Protein AF-A0A0D9QK10-F1 (afdb_monomer_lite)

Foldseek 3Di:
DDDDDDPPPPPPPPPPDDDDDPPPPPPVPVLQAFDQAQPPVVAPDPDPDGFFKWAWDDDDPDTDIHTHHAPDPLQSHHDPRIDTRRDWDWAAADEAEDAADDPPDDDKDKDKIATPNDDQNKAKFKAAPPDDWDPVCVVVRVVRRPVFFPDGWGWDDDDRMIMTIRGHGHDFDKIWMKIWHKHFDPDPVVVVVVVVPDDDDDDDDDDDDDDPPPRDTRTHDMDTHHMYGHHYDPDDD

Secondary structure (DSSP, 8-state):
------TTSSSSSS--SS-----TTSTTTTTS----S--TTTS----SS---EEEEEEETTEEEEEEE--SBTTTTBPPTT-EESSS-EEPPSEEEEEEPP-SS-PPPPEEEEEEES--TT-EEEEEETT----GGGHHHHHHHHHHH-SSPPEEEEETTEEEEE-----S-EEEEEEEEEEE-PPPTTHHHHHHTSS-------------------EEEEEEEEEEEEEEPPPPP-

pLDDT: mean 70.2, std 22.97, range [23.69, 96.94]

Structure (mmCIF, N/CA/C/O backbone):
data_AF-A0A0D9QK10-F1
#
_entry.id   AF-A0A0D9QK10-F1
#
loop_
_atom_site.group_PDB
_atom_site.id
_atom_site.type_symbol
_atom_site.label_atom_id
_atom_site.label_alt_id
_atom_site.label_comp_id
_atom_site.label_asym_id
_atom_site.label_entity_id
_atom_site.label_seq_id
_atom_site.pdbx_PDB_ins_code
_atom_site.Cartn_x
_atom_site.Cartn_y
_atom_site.Cartn_z
_atom_site.occupancy
_atom_site.B_iso_or_equiv
_atom_site.auth_seq_id
_atom_site.auth_comp_id
_atom_site.auth_asym_id
_atom_site.auth_atom_id
_atom_site.pdbx_PDB_model_num
ATOM 1 N N . MET A 1 1 ? 63.209 9.882 48.240 1.00 36.12 1 MET A N 1
ATOM 2 C CA . MET A 1 1 ? 63.089 9.826 46.770 1.00 36.12 1 MET A CA 1
ATOM 3 C C . MET A 1 1 ? 62.131 10.922 46.323 1.00 36.12 1 MET A C 1
ATOM 5 O O . MET A 1 1 ? 60.999 10.944 46.782 1.00 36.12 1 MET A O 1
ATOM 9 N N . CYS A 1 2 ? 62.629 11.857 45.509 1.00 23.69 2 CYS A N 1
ATOM 10 C CA . CYS A 1 2 ? 61.855 12.801 44.686 1.00 23.69 2 CYS A CA 1
ATOM 11 C C . CYS A 1 2 ? 60.985 12.003 43.677 1.00 23.69 2 CYS A C 1
ATOM 13 O O . CYS A 1 2 ? 61.358 10.878 43.366 1.00 23.69 2 CYS A O 1
ATOM 15 N N . PHE A 1 3 ? 59.834 12.442 43.150 1.00 27.86 3 PHE A N 1
ATOM 16 C CA . PHE A 1 3 ? 59.515 13.719 42.501 1.00 27.86 3 PHE A CA 1
ATOM 17 C C . PHE A 1 3 ? 58.001 14.022 42.521 1.00 27.86 3 PHE A C 1
ATOM 19 O O . PHE A 1 3 ? 57.165 13.133 42.385 1.00 27.86 3 PHE A O 1
ATOM 26 N N . SER A 1 4 ? 57.688 15.315 42.601 1.00 32.34 4 SER A N 1
ATOM 27 C CA . SER A 1 4 ? 56.386 15.945 42.357 1.00 32.34 4 SER A CA 1
ATOM 28 C C . SER A 1 4 ? 56.031 16.067 40.862 1.00 32.34 4 SER A C 1
ATOM 30 O O . SER A 1 4 ? 56.919 16.038 40.014 1.00 32.34 4 SER A O 1
ATOM 32 N N . ARG A 1 5 ? 54.757 16.435 40.618 1.00 29.88 5 ARG A N 1
ATOM 33 C CA . ARG A 1 5 ? 54.159 17.109 39.434 1.00 29.88 5 ARG A CA 1
ATOM 34 C C . ARG A 1 5 ? 53.550 16.213 38.348 1.00 29.88 5 ARG A C 1
ATOM 36 O O . ARG A 1 5 ? 54.200 15.949 37.354 1.00 29.88 5 ARG A O 1
ATOM 43 N N . THR A 1 6 ? 52.244 15.954 38.473 1.00 32.19 6 THR A N 1
ATOM 44 C CA . THR A 1 6 ? 51.236 16.372 37.467 1.00 32.19 6 THR A CA 1
ATOM 45 C C . THR A 1 6 ? 49.817 16.191 38.016 1.00 32.19 6 THR A C 1
ATOM 47 O O . THR A 1 6 ? 49.040 15.354 37.570 1.00 32.19 6 THR A O 1
ATOM 50 N N . CYS A 1 7 ? 49.443 17.053 38.964 1.00 30.31 7 CYS A N 1
ATOM 51 C CA . CYS A 1 7 ? 48.048 17.379 39.281 1.00 30.31 7 CYS A CA 1
ATOM 52 C C . CYS A 1 7 ? 47.458 18.289 38.173 1.00 30.31 7 CYS A C 1
ATOM 54 O O . CYS A 1 7 ? 46.970 19.380 38.439 1.00 30.31 7 CYS A O 1
ATOM 56 N N . CYS A 1 8 ? 47.607 17.866 36.909 1.00 32.56 8 CYS A N 1
ATOM 57 C CA . CYS A 1 8 ? 47.140 18.561 35.697 1.00 32.56 8 CYS A CA 1
ATOM 58 C C . CYS A 1 8 ? 46.621 17.593 34.614 1.00 32.56 8 CYS A C 1
ATOM 60 O O . CYS A 1 8 ? 46.498 17.981 33.458 1.00 32.56 8 CYS A O 1
ATOM 62 N N . LEU A 1 9 ? 46.299 16.340 34.952 1.00 31.22 9 LEU A N 1
ATOM 63 C CA . LEU A 1 9 ? 45.716 15.379 34.000 1.00 31.22 9 LEU A CA 1
ATOM 64 C C . LEU A 1 9 ? 44.408 14.757 34.502 1.00 31.22 9 LEU A C 1
ATOM 66 O O . LEU A 1 9 ? 44.034 13.655 34.129 1.00 31.22 9 LEU A O 1
ATOM 70 N N . GLN A 1 10 ? 43.678 15.512 35.320 1.00 31.67 10 GLN A N 1
ATOM 71 C CA . GLN A 1 10 ? 42.343 15.165 35.799 1.00 31.67 10 GLN A CA 1
ATOM 72 C C . GLN A 1 10 ? 41.358 16.289 35.440 1.00 31.67 10 GLN A C 1
ATOM 74 O O . GLN A 1 10 ? 40.666 16.814 36.297 1.00 31.67 10 GLN A O 1
ATOM 79 N N . LYS A 1 11 ? 41.376 16.738 34.172 1.00 33.06 11 LYS A N 1
ATOM 80 C CA . LYS A 1 11 ? 40.411 17.705 33.597 1.00 33.06 11 LYS A CA 1
ATOM 81 C C . LYS A 1 11 ? 40.182 17.554 32.080 1.00 33.06 11 LYS A C 1
ATOM 83 O O . LYS A 1 11 ? 39.664 18.467 31.453 1.00 33.06 11 LYS A O 1
ATOM 88 N N . ALA A 1 12 ? 40.565 16.430 31.464 1.00 34.41 12 ALA A N 1
ATOM 89 C CA . ALA A 1 12 ? 40.515 16.292 29.999 1.00 34.41 12 ALA A CA 1
ATOM 90 C C . ALA A 1 12 ? 39.763 15.058 29.466 1.00 34.41 12 ALA A C 1
ATOM 92 O O . ALA A 1 12 ? 39.801 14.819 28.262 1.00 34.41 12 ALA A O 1
ATOM 93 N N . GLN A 1 13 ? 39.062 14.286 30.308 1.00 31.44 13 GLN A N 1
ATOM 94 C CA . GLN A 1 13 ? 38.325 13.103 29.826 1.00 31.44 13 GLN A CA 1
ATOM 95 C C . GLN A 1 13 ? 36.898 12.912 30.369 1.00 31.44 13 GLN A C 1
ATOM 97 O O . GLN A 1 13 ? 36.270 11.916 30.031 1.00 31.44 13 GLN A O 1
ATOM 102 N N . GLU A 1 14 ? 36.335 13.894 31.083 1.00 33.56 14 GLU A N 1
ATOM 103 C CA . GLU A 1 14 ? 34.923 13.883 31.532 1.00 33.56 14 GLU A CA 1
ATOM 104 C C . GLU A 1 14 ? 34.093 15.099 31.068 1.00 33.56 14 GLU A C 1
ATOM 106 O O . GLU A 1 14 ? 32.982 15.322 31.533 1.00 33.56 14 GLU A O 1
ATOM 111 N N . GLU A 1 15 ? 34.564 15.844 30.064 1.00 31.80 15 GLU A N 1
ATOM 112 C CA . GLU A 1 15 ? 33.784 16.896 29.391 1.00 31.80 15 GLU A CA 1
ATOM 113 C C . GLU A 1 15 ? 33.835 16.720 27.869 1.00 31.80 15 GLU A C 1
ATOM 115 O O . GLU A 1 15 ? 34.513 17.449 27.153 1.00 31.80 15 GLU A O 1
ATOM 120 N N . LYS A 1 16 ? 33.102 15.726 27.355 1.00 30.09 16 LYS A N 1
ATOM 121 C CA . LYS A 1 16 ? 32.492 15.782 26.011 1.00 30.09 16 LYS A CA 1
ATOM 122 C C . LYS A 1 16 ? 31.091 15.165 26.024 1.00 30.09 16 LYS A C 1
ATOM 124 O O . LYS A 1 16 ? 30.718 14.383 25.157 1.00 30.09 16 LYS A O 1
ATOM 129 N N . VAL A 1 17 ? 30.294 15.566 27.010 1.00 35.25 17 VAL A N 1
ATOM 130 C CA . VAL A 1 17 ? 28.851 15.728 26.812 1.00 35.25 17 VAL A CA 1
ATOM 131 C C . VAL A 1 17 ? 28.646 17.160 26.311 1.00 35.25 17 VAL A C 1
ATOM 133 O O . VAL A 1 17 ? 29.245 18.087 26.839 1.00 35.25 17 VAL A O 1
ATOM 136 N N . ALA A 1 18 ? 27.793 17.319 25.299 1.00 36.25 18 ALA A N 1
ATOM 137 C CA . ALA A 1 18 ? 27.272 18.590 24.787 1.00 36.25 18 ALA A CA 1
ATOM 138 C C . ALA A 1 18 ? 28.220 19.471 23.945 1.00 36.25 18 ALA A C 1
ATOM 140 O O . ALA A 1 18 ? 28.749 20.480 24.389 1.00 36.25 18 ALA A O 1
ATOM 141 N N . SER A 1 19 ? 28.313 19.184 22.646 1.00 32.72 19 SER A N 1
ATOM 142 C CA . SER A 1 19 ? 27.943 20.160 21.602 1.00 32.72 19 SER A CA 1
ATOM 143 C C . SER A 1 19 ? 28.142 19.548 20.218 1.00 32.72 19 SER A C 1
ATOM 145 O O . SER A 1 19 ? 29.160 18.940 19.907 1.00 32.72 19 SER A O 1
ATOM 147 N N . GLY A 1 20 ? 27.113 19.659 19.391 1.00 25.50 20 GLY A N 1
ATOM 148 C CA . GLY A 1 20 ? 27.036 19.000 18.095 1.00 25.50 20 GLY A CA 1
ATOM 149 C C . GLY A 1 20 ? 25.579 18.887 17.707 1.00 25.50 20 GLY A C 1
ATOM 150 O O . GLY A 1 20 ? 25.011 17.803 17.661 1.00 25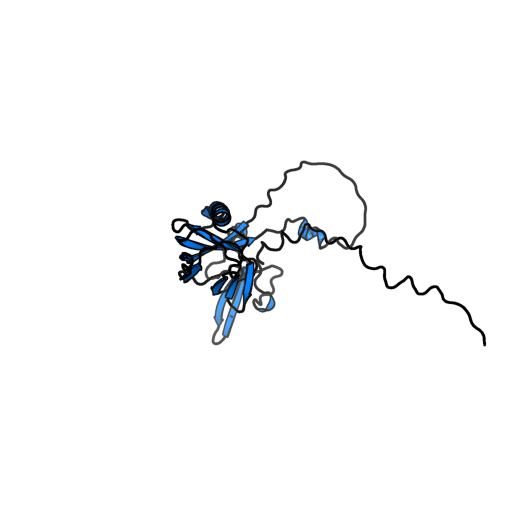.50 20 GLY A O 1
ATOM 151 N N . THR A 1 21 ? 24.957 20.052 17.577 1.00 29.14 21 THR A N 1
ATOM 152 C CA . THR A 1 21 ? 23.563 20.324 17.252 1.00 29.14 21 THR A CA 1
ATOM 153 C C . THR A 1 21 ? 23.045 19.370 16.175 1.00 29.14 21 THR A C 1
ATOM 155 O O . THR A 1 21 ? 23.148 19.652 14.982 1.00 29.14 21 THR A O 1
ATOM 158 N N . LYS A 1 22 ? 22.448 18.239 16.580 1.00 30.70 22 LYS A N 1
ATOM 159 C CA . LYS A 1 22 ? 21.557 17.478 15.702 1.00 30.70 22 LYS A CA 1
ATOM 160 C C . LYS A 1 22 ? 20.441 18.441 15.325 1.00 30.70 22 LYS A C 1
ATOM 162 O O . LYS A 1 22 ? 19.598 18.772 16.159 1.00 30.70 22 LYS A O 1
ATOM 167 N N . LYS A 1 23 ? 20.485 18.951 14.090 1.00 29.39 23 LYS A N 1
ATOM 168 C CA . LYS A 1 23 ? 19.407 19.727 13.476 1.00 29.39 23 LYS A CA 1
ATOM 169 C C . LYS A 1 23 ? 18.131 18.897 13.599 1.00 29.39 23 LYS A C 1
ATOM 171 O O . LYS A 1 23 ? 17.871 18.006 12.798 1.00 29.39 23 LYS A O 1
ATOM 176 N N . ARG A 1 24 ? 17.330 19.212 14.615 1.00 30.88 24 ARG A N 1
ATOM 177 C CA . ARG A 1 24 ? 16.062 18.569 14.992 1.00 30.88 24 ARG A CA 1
ATOM 178 C C . ARG A 1 24 ? 14.931 18.822 13.977 1.00 30.88 24 ARG A C 1
ATOM 180 O O . ARG A 1 24 ? 13.761 18.782 14.333 1.00 30.88 24 ARG A O 1
ATOM 187 N N . GLY A 1 25 ? 15.283 19.119 12.725 1.00 28.42 25 GLY A N 1
ATOM 188 C CA . GLY A 1 25 ? 14.373 19.561 11.671 1.00 28.42 25 GLY A CA 1
ATOM 189 C C . GLY A 1 25 ? 14.379 18.713 10.399 1.00 28.42 25 GLY A C 1
ATOM 190 O O . GLY A 1 25 ? 13.543 18.980 9.546 1.00 28.42 25 GLY A O 1
ATOM 191 N N . ASN A 1 26 ? 15.259 17.708 10.253 1.00 29.59 26 ASN A N 1
ATOM 192 C CA . ASN A 1 26 ? 15.352 16.935 8.998 1.00 29.59 26 ASN A CA 1
ATOM 193 C C . ASN A 1 26 ? 14.809 15.492 9.070 1.00 29.59 26 ASN A C 1
ATOM 195 O O . ASN A 1 26 ? 14.476 14.913 8.043 1.00 29.59 26 ASN A O 1
ATOM 199 N N . GLU A 1 27 ? 14.623 14.917 10.264 1.00 32.19 27 GLU A N 1
ATOM 200 C CA . GLU A 1 27 ? 14.145 13.524 10.412 1.00 32.19 27 GLU A CA 1
ATOM 201 C C . GLU A 1 27 ? 12.667 13.314 10.036 1.00 32.19 27 GLU A C 1
ATOM 203 O O . GLU A 1 27 ? 12.238 12.178 9.846 1.00 32.19 27 GLU A O 1
ATOM 208 N N . LYS A 1 28 ? 11.869 14.386 9.916 1.00 36.16 28 LYS A N 1
ATOM 209 C CA . LYS A 1 28 ? 10.461 14.281 9.493 1.00 36.16 28 LYS A CA 1
ATOM 210 C C . LYS A 1 28 ? 10.270 14.270 7.976 1.00 36.16 28 LYS A C 1
ATOM 212 O O . LYS A 1 28 ? 9.227 13.813 7.529 1.00 36.16 28 LYS A O 1
ATOM 217 N N . LYS A 1 29 ? 11.239 14.757 7.193 1.00 38.44 29 LYS A N 1
ATOM 218 C CA . LYS A 1 29 ? 11.113 14.811 5.727 1.00 38.44 29 LYS A CA 1
ATOM 219 C C . LYS A 1 29 ? 11.630 13.545 5.043 1.00 38.44 29 LYS A C 1
ATOM 221 O O . LYS A 1 29 ? 11.050 13.135 4.054 1.00 38.44 29 LYS A O 1
ATOM 226 N N . SER A 1 30 ? 12.652 12.880 5.583 1.00 42.28 30 SER A N 1
ATOM 227 C CA . SER A 1 30 ? 13.253 11.703 4.934 1.00 42.28 30 SER A CA 1
ATOM 228 C C . SER A 1 30 ? 12.435 10.411 5.043 1.00 42.28 30 SER A C 1
ATOM 230 O O . SER A 1 30 ? 12.676 9.484 4.280 1.00 42.28 30 SER A O 1
ATOM 232 N N . LYS A 1 31 ? 11.470 10.324 5.971 1.00 48.00 31 LYS A N 1
ATOM 233 C CA . LYS A 1 31 ? 10.674 9.101 6.197 1.00 48.00 31 LYS A CA 1
ATOM 234 C C . LYS A 1 31 ? 9.510 8.901 5.225 1.00 48.00 31 LYS A C 1
ATOM 236 O O . LYS A 1 31 ? 8.931 7.823 5.216 1.00 48.00 31 LYS A O 1
ATOM 241 N N . LEU A 1 32 ? 9.155 9.921 4.446 1.00 54.38 32 LEU A N 1
ATOM 242 C CA . LEU A 1 32 ? 7.965 9.895 3.589 1.00 54.38 32 LEU A CA 1
ATOM 243 C C . LEU A 1 32 ? 8.277 9.628 2.117 1.00 54.38 32 LEU A C 1
ATOM 245 O O . LEU A 1 32 ? 7.350 9.443 1.341 1.00 54.38 32 LEU A O 1
ATOM 249 N N . PHE A 1 33 ? 9.548 9.622 1.714 1.00 69.94 33 PHE A N 1
ATOM 250 C CA . PHE A 1 33 ? 9.904 9.569 0.299 1.00 69.94 33 PHE A CA 1
ATOM 251 C C . PHE A 1 33 ? 10.588 8.260 -0.045 1.00 69.94 33 PHE A C 1
ATOM 253 O O . PHE A 1 33 ? 11.626 7.912 0.517 1.00 69.94 33 PHE A O 1
ATOM 260 N N . CYS A 1 34 ? 9.974 7.532 -0.970 1.00 73.94 34 CYS A N 1
ATOM 261 C CA . CYS A 1 34 ? 10.521 6.286 -1.464 1.00 73.94 34 CYS A CA 1
ATOM 262 C C . CYS A 1 34 ? 11.616 6.539 -2.501 1.00 73.94 34 CYS A C 1
ATOM 264 O O . CYS A 1 34 ? 11.474 7.457 -3.317 1.00 73.94 34 CYS A O 1
ATOM 266 N N . PRO A 1 35 ? 12.705 5.746 -2.486 1.00 70.38 35 PRO A N 1
ATOM 267 C CA 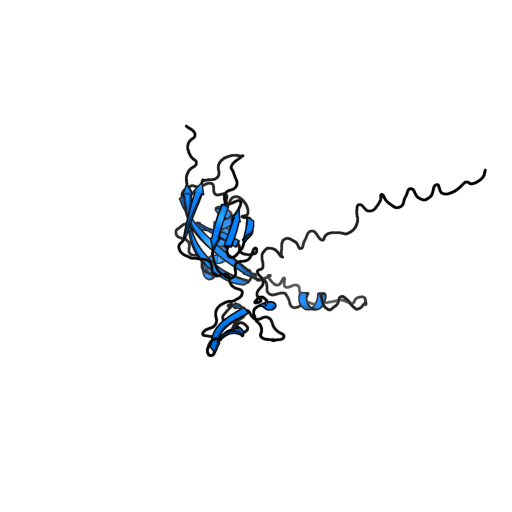. PRO A 1 35 ? 13.713 5.828 -3.527 1.00 70.38 35 PRO A CA 1
ATOM 268 C C . PRO A 1 35 ? 13.072 5.515 -4.875 1.00 70.38 35 PRO A C 1
ATOM 270 O O . PRO A 1 35 ? 12.249 4.606 -4.991 1.00 70.38 35 PRO A O 1
ATOM 273 N N . MET A 1 36 ? 13.468 6.285 -5.884 1.00 71.00 36 MET A N 1
ATOM 274 C CA . MET A 1 36 ? 12.952 6.141 -7.242 1.00 71.00 36 MET A CA 1
ATOM 275 C C . MET A 1 36 ? 13.840 5.320 -8.151 1.00 71.00 36 MET A C 1
ATOM 277 O O . MET A 1 36 ? 13.456 5.012 -9.270 1.00 71.00 36 MET A O 1
ATOM 281 N N . ASP A 1 37 ? 14.997 4.907 -7.661 1.00 70.31 37 ASP A N 1
ATOM 282 C CA . ASP A 1 37 ? 15.991 4.263 -8.493 1.00 70.31 37 ASP A CA 1
ATOM 283 C C . ASP A 1 37 ? 15.887 2.749 -8.346 1.00 70.31 37 ASP A C 1
ATOM 285 O O . ASP A 1 37 ? 15.813 2.210 -7.237 1.00 70.31 37 ASP A O 1
ATOM 289 N N . CYS A 1 38 ? 15.955 2.038 -9.469 1.00 70.88 38 CYS A N 1
ATOM 290 C CA . CYS A 1 38 ? 16.280 0.623 -9.452 1.00 70.88 38 CYS A CA 1
ATOM 291 C C . CYS A 1 38 ? 17.588 0.404 -8.686 1.00 70.88 38 CYS A C 1
ATOM 293 O O . CYS A 1 38 ? 18.581 1.090 -8.936 1.00 70.88 38 CYS A O 1
ATOM 295 N N . VAL A 1 39 ? 17.632 -0.613 -7.819 1.00 63.19 39 VAL A N 1
ATOM 296 C CA . VAL A 1 39 ? 18.870 -1.007 -7.130 1.00 63.19 39 VAL A CA 1
ATOM 297 C C . VAL A 1 39 ? 19.991 -1.211 -8.157 1.00 63.19 39 VAL A C 1
ATOM 299 O O . VAL A 1 39 ? 19.950 -2.145 -8.965 1.00 63.19 39 VAL A O 1
ATOM 302 N N . ARG A 1 40 ? 20.996 -0.328 -8.092 1.00 50.19 40 ARG A N 1
ATOM 303 C CA . ARG A 1 40 ? 22.103 -0.179 -9.054 1.00 50.19 40 ARG A CA 1
ATOM 304 C C . ARG A 1 40 ? 22.870 -1.479 -9.312 1.00 50.19 40 ARG A C 1
ATOM 306 O O . ARG A 1 40 ? 23.344 -1.708 -10.416 1.00 50.19 40 ARG A O 1
ATOM 313 N N . GLU A 1 41 ? 22.949 -2.349 -8.309 1.00 53.47 41 GLU A N 1
ATOM 314 C CA . GLU A 1 41 ? 23.668 -3.630 -8.364 1.00 53.47 41 GLU A CA 1
ATOM 315 C C . GLU A 1 41 ? 22.936 -4.720 -9.168 1.00 53.47 41 GLU A C 1
ATOM 317 O O . GLU A 1 41 ? 23.571 -5.629 -9.692 1.00 53.47 41 GLU A O 1
ATOM 322 N N . LYS A 1 42 ? 21.601 -4.647 -9.290 1.00 57.00 42 LYS A N 1
ATOM 323 C CA . LYS A 1 42 ? 20.769 -5.670 -9.967 1.00 57.00 42 LYS A CA 1
ATOM 324 C C . LYS A 1 42 ? 20.266 -5.239 -11.343 1.00 57.00 42 LYS A C 1
ATOM 326 O O . LYS A 1 42 ? 19.603 -6.009 -12.033 1.00 57.00 42 LYS A O 1
ATOM 331 N N . CYS A 1 43 ? 20.514 -3.994 -11.710 1.00 59.19 43 CYS A N 1
ATOM 332 C CA . CYS A 1 43 ? 19.975 -3.328 -12.883 1.00 59.19 43 CYS A CA 1
ATOM 333 C C . CYS A 1 43 ? 21.168 -2.778 -13.665 1.00 59.19 43 CYS A C 1
ATOM 335 O O . CYS A 1 43 ? 21.502 -1.596 -13.629 1.00 59.19 43 CYS A O 1
ATOM 337 N N . HIS A 1 44 ? 21.904 -3.711 -14.268 1.00 51.50 44 HIS A N 1
ATOM 338 C CA . HIS A 1 44 ? 23.176 -3.445 -14.915 1.00 51.50 44 HIS A CA 1
ATOM 339 C C . HIS A 1 44 ? 22.922 -2.889 -16.322 1.00 51.50 44 HIS A C 1
ATOM 341 O O . HIS A 1 44 ? 22.948 -3.615 -17.304 1.00 51.50 44 HIS A O 1
ATOM 34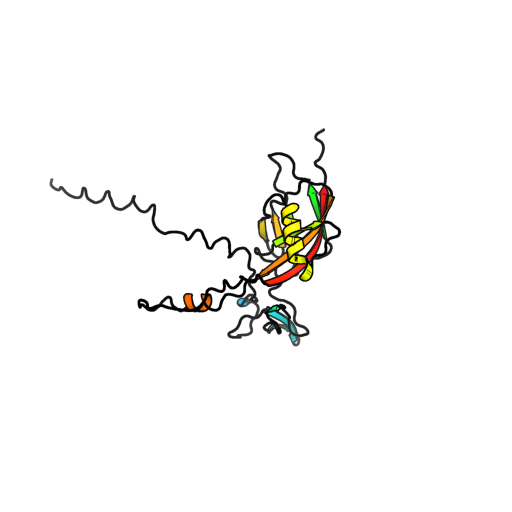7 N N . ASN A 1 45 ? 22.674 -1.586 -16.404 1.00 44.22 45 ASN A N 1
ATOM 348 C CA . ASN A 1 45 ? 22.922 -0.783 -17.595 1.00 44.22 45 ASN A CA 1
ATOM 349 C C . ASN A 1 45 ? 23.526 0.527 -17.094 1.00 44.22 45 ASN A C 1
ATOM 351 O O . ASN A 1 45 ? 22.901 1.262 -16.334 1.00 44.22 45 ASN A O 1
ATOM 355 N N . GLN A 1 46 ? 24.792 0.758 -17.438 1.00 47.59 46 GLN A N 1
ATOM 356 C CA . GLN A 1 46 ? 25.574 1.935 -17.062 1.00 47.59 46 GLN A CA 1
ATOM 357 C C . GLN A 1 46 ? 25.027 3.191 -17.753 1.00 47.59 46 GLN A C 1
ATOM 359 O O . GLN A 1 46 ? 25.661 3.747 -18.644 1.00 47.59 46 GLN A O 1
ATOM 364 N N . LEU A 1 47 ? 23.852 3.655 -17.353 1.00 49.31 47 LEU A N 1
ATOM 365 C CA . LEU A 1 47 ? 23.457 5.025 -17.627 1.00 49.31 47 LEU A CA 1
ATOM 366 C C . LEU A 1 47 ? 23.977 5.889 -16.477 1.00 49.31 47 LEU A C 1
ATOM 368 O O . LEU A 1 47 ? 23.898 5.522 -15.306 1.00 49.31 47 LEU A O 1
ATOM 372 N N . SER A 1 48 ? 24.506 7.062 -16.809 1.00 56.09 48 SER A N 1
ATOM 373 C CA . SER A 1 48 ? 24.861 8.139 -15.873 1.00 56.09 48 SER A CA 1
ATOM 374 C C . SER A 1 48 ? 23.655 8.702 -15.102 1.00 56.09 48 SER A C 1
ATOM 376 O O . SER A 1 48 ? 23.772 9.731 -14.438 1.00 56.09 48 SER A O 1
ATOM 378 N N . HIS A 1 49 ? 22.491 8.056 -15.208 1.00 59.38 49 HIS A N 1
ATOM 379 C CA . HIS A 1 49 ? 21.190 8.539 -14.782 1.00 59.38 49 HIS A CA 1
ATOM 380 C C . HIS A 1 49 ? 20.405 7.431 -14.064 1.00 59.38 49 HIS A C 1
ATOM 382 O O . HIS A 1 49 ? 20.578 6.250 -14.381 1.00 59.38 49 HIS A O 1
ATOM 388 N N . PRO A 1 50 ? 19.542 7.801 -13.106 1.00 65.75 50 PRO A N 1
ATOM 389 C CA . PRO A 1 50 ? 18.679 6.856 -12.413 1.00 65.75 50 PRO A CA 1
ATOM 390 C C . PRO A 1 50 ? 17.677 6.198 -13.372 1.00 65.75 50 PRO A C 1
ATOM 392 O O . PRO A 1 50 ? 17.086 6.876 -14.212 1.00 65.75 50 PRO A O 1
ATOM 395 N N . THR A 1 51 ? 17.462 4.889 -13.231 1.00 76.12 51 THR A N 1
ATOM 396 C CA . THR A 1 51 ? 16.459 4.123 -13.994 1.00 76.12 51 THR A CA 1
ATOM 397 C C . THR A 1 51 ? 15.297 3.737 -13.086 1.00 76.12 51 THR A C 1
ATOM 399 O O . THR A 1 51 ? 15.509 3.384 -11.927 1.00 76.12 51 THR A O 1
ATOM 402 N N . GLN A 1 52 ? 14.069 3.814 -13.602 1.00 82.69 52 GLN A N 1
ATOM 403 C CA . GLN A 1 52 ? 12.839 3.592 -12.826 1.00 82.69 52 GLN A CA 1
ATOM 404 C C . GLN A 1 52 ? 12.025 2.395 -13.339 1.00 82.69 52 GLN A C 1
ATOM 406 O O . GLN A 1 52 ? 11.101 1.930 -12.665 1.00 82.69 52 GLN A O 1
ATOM 411 N N . CYS A 1 53 ? 12.371 1.879 -14.518 1.00 81.75 53 CYS A N 1
ATOM 412 C CA . CYS A 1 53 ? 11.638 0.842 -15.231 1.00 81.75 53 CYS A CA 1
ATOM 413 C C . CYS A 1 53 ? 12.542 -0.326 -15.590 1.00 81.75 53 CYS A C 1
ATOM 415 O O . CYS A 1 53 ? 13.735 -0.143 -15.832 1.00 81.75 53 CYS A O 1
ATOM 417 N N . TYR A 1 54 ? 11.973 -1.527 -15.672 1.00 82.12 54 TYR A N 1
ATOM 418 C CA . TYR A 1 54 ? 12.698 -2.713 -16.108 1.00 82.12 54 TYR A CA 1
ATOM 419 C C . TYR A 1 54 ? 11.873 -3.617 -17.025 1.00 82.12 54 TYR A C 1
ATOM 421 O O . TYR A 1 54 ? 10.654 -3.692 -16.921 1.00 82.12 54 TYR A O 1
ATOM 429 N N . LYS A 1 55 ? 12.561 -4.356 -17.891 1.00 85.75 55 LYS A N 1
ATOM 430 C CA . LYS A 1 55 ? 12.019 -5.422 -18.735 1.00 85.75 55 LYS A CA 1
ATOM 431 C C . LYS A 1 55 ? 12.914 -6.649 -18.614 1.00 85.75 55 LYS A C 1
ATOM 433 O O . LYS A 1 55 ? 14.135 -6.526 -18.511 1.00 85.75 55 LYS A O 1
ATOM 438 N N . LEU A 1 56 ? 12.313 -7.833 -18.608 1.00 83.94 56 LEU A N 1
ATOM 439 C CA . LEU A 1 56 ? 13.043 -9.094 -18.714 1.00 83.94 56 LEU A CA 1
ATOM 440 C C . LEU A 1 56 ? 12.963 -9.562 -20.168 1.00 83.94 56 LEU A C 1
ATOM 442 O O . LEU A 1 56 ? 11.874 -9.790 -20.686 1.00 83.94 56 LEU A O 1
ATOM 446 N N . GLU A 1 57 ? 14.108 -9.680 -20.831 1.00 82.81 57 GLU A N 1
ATOM 447 C CA . GLU A 1 57 ? 14.214 -10.183 -22.198 1.00 82.81 57 GLU A CA 1
ATOM 448 C C . GLU A 1 57 ? 14.942 -11.527 -22.185 1.00 82.81 57 GLU A C 1
ATOM 450 O O . GLU A 1 57 ? 16.049 -11.655 -21.656 1.00 82.81 57 GLU A O 1
ATOM 455 N N . GLN A 1 58 ? 14.316 -12.552 -22.758 1.00 81.75 58 GLN A N 1
ATOM 456 C CA . GLN A 1 58 ? 14.951 -13.852 -22.913 1.00 81.75 58 GLN A CA 1
ATOM 457 C C . GLN A 1 58 ? 15.809 -13.853 -24.181 1.00 81.75 58 GLN A C 1
ATOM 459 O O . GLN A 1 58 ? 15.297 -13.701 -25.289 1.00 81.75 58 GLN A O 1
ATOM 464 N N . ARG A 1 59 ? 17.116 -14.080 -24.027 1.00 80.94 59 ARG A N 1
ATOM 465 C CA . ARG A 1 59 ? 18.055 -14.291 -25.136 1.00 80.94 59 ARG A CA 1
ATOM 466 C C . ARG A 1 59 ? 18.643 -15.691 -25.026 1.00 80.94 59 ARG A C 1
ATOM 468 O O . ARG A 1 59 ? 19.552 -15.949 -24.239 1.00 80.94 59 ARG A O 1
ATOM 475 N N . GLY A 1 60 ? 18.082 -16.620 -25.798 1.00 82.94 60 GLY A N 1
ATOM 476 C CA . GLY A 1 60 ? 18.429 -18.039 -25.709 1.00 82.94 60 GLY A CA 1
ATOM 477 C C . GLY A 1 60 ? 18.061 -18.624 -24.340 1.00 82.94 60 GLY A C 1
ATOM 478 O O . GLY A 1 60 ? 16.897 -18.590 -23.940 1.00 82.94 60 GLY A O 1
ATOM 479 N N . SER A 1 61 ? 19.052 -19.158 -23.620 1.00 82.00 61 SER A N 1
ATOM 480 C CA . SER A 1 61 ? 18.889 -19.720 -22.269 1.00 82.00 61 SER A CA 1
ATOM 481 C C . SER A 1 61 ? 19.113 -18.709 -21.137 1.00 82.00 61 SER A C 1
ATOM 483 O O . SER A 1 61 ? 19.044 -19.087 -19.969 1.00 82.00 61 SER A O 1
ATOM 485 N N . GLN A 1 62 ? 19.419 -17.446 -21.451 1.00 79.62 62 GLN A N 1
ATOM 486 C CA . GLN A 1 62 ? 19.682 -16.403 -20.459 1.00 79.62 62 GLN A CA 1
ATOM 487 C C . GLN A 1 62 ? 18.523 -15.404 -20.386 1.00 79.62 62 GLN A C 1
ATOM 489 O O . GLN A 1 62 ? 17.962 -15.006 -21.408 1.00 79.62 62 GLN A O 1
ATOM 494 N N . ILE A 1 63 ? 18.187 -14.980 -19.166 1.00 79.25 63 ILE A N 1
ATOM 495 C CA . ILE A 1 63 ? 17.241 -13.889 -18.908 1.00 79.25 63 ILE A CA 1
ATOM 496 C C . ILE A 1 63 ? 18.064 -12.624 -18.666 1.00 79.25 63 ILE A C 1
ATOM 498 O O . ILE A 1 63 ? 18.783 -12.531 -17.670 1.00 79.25 63 ILE A O 1
ATOM 502 N N . GLN A 1 64 ? 17.965 -11.657 -19.574 1.00 79.69 64 GLN A N 1
ATOM 503 C CA . GLN A 1 64 ? 18.609 -10.357 -19.446 1.00 79.69 64 GLN A CA 1
ATOM 504 C C . GLN A 1 64 ? 17.612 -9.343 -18.876 1.00 79.69 64 GLN A C 1
ATOM 506 O O . GLN A 1 64 ? 16.496 -9.208 -19.374 1.00 79.69 64 GLN A O 1
ATOM 511 N N . LYS A 1 65 ? 18.013 -8.610 -17.833 1.00 78.06 65 LYS A N 1
ATOM 512 C CA . LYS A 1 65 ? 17.233 -7.490 -17.297 1.00 78.06 65 LYS A CA 1
ATOM 513 C C . LYS A 1 65 ? 17.685 -6.192 -17.963 1.00 78.06 65 LYS A C 1
ATOM 515 O O . LYS A 1 65 ? 18.830 -5.787 -17.792 1.00 78.06 65 LYS A O 1
ATOM 520 N N . ILE A 1 66 ? 16.786 -5.558 -18.706 1.00 82.56 66 ILE A N 1
ATOM 521 C CA . ILE A 1 66 ? 16.977 -4.247 -19.336 1.00 82.56 66 ILE A CA 1
ATOM 522 C C . ILE A 1 66 ? 16.317 -3.209 -18.435 1.00 82.56 66 ILE A C 1
ATOM 524 O O . ILE A 1 66 ? 15.203 -3.436 -17.967 1.00 82.56 66 ILE A O 1
ATOM 528 N N . CYS A 1 67 ? 16.984 -2.088 -18.183 1.00 81.56 67 CYS A N 1
ATOM 529 C CA . CYS A 1 67 ? 16.440 -1.004 -17.376 1.00 81.56 67 CYS A CA 1
ATOM 530 C C . CYS A 1 67 ? 16.485 0.322 -18.124 1.00 81.56 67 CYS A C 1
ATOM 532 O O . CYS A 1 67 ? 17.481 0.612 -18.783 1.00 81.56 67 CYS A O 1
ATOM 534 N N . GLU A 1 68 ? 15.433 1.117 -17.963 1.00 81.62 68 GLU A N 1
ATOM 535 C CA . GLU A 1 68 ? 15.228 2.396 -18.648 1.00 81.62 68 GLU A CA 1
ATOM 536 C C . GLU A 1 68 ? 14.658 3.437 -17.666 1.00 81.62 68 GLU A C 1
ATOM 538 O O . GLU A 1 68 ? 14.068 3.069 -16.637 1.00 81.62 68 GLU A O 1
ATOM 543 N N . PRO A 1 69 ? 14.838 4.740 -17.932 1.00 80.56 69 PRO A N 1
ATOM 544 C CA . PRO A 1 69 ? 14.156 5.780 -17.179 1.00 80.56 69 PRO A CA 1
ATOM 545 C C . PRO A 1 69 ? 12.652 5.824 -17.505 1.00 80.56 69 PRO A C 1
ATOM 547 O O . PRO A 1 69 ? 12.184 5.225 -18.476 1.00 80.56 69 PRO A O 1
ATOM 550 N N . PHE A 1 70 ? 11.876 6.559 -16.704 1.00 80.19 70 PHE A N 1
ATOM 551 C CA . PHE A 1 70 ? 10.496 6.887 -17.068 1.00 80.19 70 PHE A CA 1
ATOM 552 C C . PHE A 1 70 ? 10.423 7.718 -18.351 1.00 80.19 70 PHE A C 1
ATOM 554 O O . PHE A 1 70 ? 11.244 8.602 -18.587 1.00 80.19 70 PHE A O 1
ATOM 561 N N . VAL A 1 71 ? 9.368 7.486 -19.132 1.00 83.62 71 VAL A N 1
ATOM 562 C CA . VAL A 1 71 ? 8.983 8.344 -20.263 1.00 83.62 71 VAL A CA 1
ATOM 563 C C . VAL A 1 71 ? 8.418 9.672 -19.757 1.00 83.62 71 VAL A C 1
ATOM 565 O O . VAL A 1 71 ? 8.670 10.721 -20.342 1.00 83.62 71 VAL A O 1
ATOM 568 N N . ASP A 1 72 ? 7.672 9.627 -18.653 1.00 74.94 72 ASP A N 1
ATOM 569 C CA . ASP A 1 72 ? 7.135 10.797 -17.961 1.00 74.94 72 ASP A CA 1
ATOM 570 C C . ASP A 1 72 ? 7.402 10.646 -16.461 1.00 74.94 72 ASP A C 1
ATOM 572 O O . ASP A 1 72 ? 6.812 9.786 -15.798 1.00 74.94 72 ASP A O 1
ATOM 576 N N . LEU A 1 73 ? 8.310 11.476 -15.941 1.00 71.12 73 LEU A N 1
ATOM 577 C CA . LEU A 1 73 ? 8.707 11.473 -14.534 1.00 71.12 73 LEU A CA 1
ATOM 578 C C . LEU A 1 73 ? 7.541 11.844 -13.609 1.00 71.12 73 LEU A C 1
ATOM 580 O O . LEU A 1 73 ? 7.381 11.227 -12.561 1.00 71.12 73 LEU A O 1
ATOM 584 N N . HIS A 1 74 ? 6.712 12.813 -14.006 1.00 67.62 74 HIS A N 1
ATOM 585 C CA . HIS A 1 74 ? 5.614 13.325 -13.181 1.00 67.62 74 HIS A CA 1
ATOM 586 C C . HIS A 1 74 ? 4.477 12.320 -13.047 1.00 67.62 74 HIS A C 1
ATOM 588 O O . HIS A 1 74 ? 3.784 12.280 -12.033 1.00 67.62 74 HIS A O 1
ATOM 594 N N . ARG A 1 75 ? 4.276 11.506 -14.084 1.00 68.88 75 ARG A N 1
ATOM 595 C CA . ARG A 1 75 ? 3.258 10.452 -14.096 1.00 68.88 75 ARG A CA 1
ATOM 596 C C . ARG A 1 75 ? 3.810 9.089 -13.700 1.00 68.88 75 ARG A C 1
ATOM 598 O O . ARG A 1 75 ? 3.050 8.125 -13.690 1.00 68.88 75 ARG A O 1
ATOM 605 N N . GLY A 1 76 ? 5.118 8.991 -13.462 1.00 72.88 76 GLY A N 1
ATOM 606 C CA . GLY A 1 76 ? 5.812 7.731 -13.232 1.00 72.88 76 GLY A CA 1
ATOM 607 C C . GLY A 1 76 ? 5.554 6.708 -14.337 1.00 72.88 76 GLY A C 1
ATOM 608 O O . GLY A 1 76 ? 5.259 5.558 -14.043 1.00 72.88 76 GLY A O 1
ATOM 609 N N . THR A 1 77 ? 5.541 7.114 -15.609 1.00 79.69 77 THR A N 1
ATOM 610 C CA . THR A 1 77 ? 5.137 6.227 -16.717 1.00 79.69 77 THR A CA 1
ATOM 611 C C . THR A 1 77 ? 6.338 5.499 -17.313 1.00 79.69 77 THR A C 1
ATOM 613 O O . THR A 1 77 ? 7.280 6.141 -17.779 1.00 79.69 77 THR A O 1
ATOM 616 N N . CYS A 1 78 ? 6.292 4.165 -17.339 1.00 82.06 78 CYS A N 1
ATOM 617 C CA . CYS A 1 78 ? 7.306 3.346 -18.003 1.00 82.06 78 CYS A CA 1
ATOM 618 C C . CYS A 1 78 ? 7.109 3.263 -19.524 1.00 82.06 78 CYS A C 1
ATOM 620 O O . CYS A 1 78 ? 5.979 3.396 -20.002 1.00 82.06 78 CYS A O 1
ATOM 622 N N . PRO A 1 79 ? 8.191 3.016 -20.292 1.00 86.50 79 PRO A N 1
ATOM 623 C CA . PRO A 1 79 ? 8.083 2.653 -21.702 1.00 86.50 79 PRO A CA 1
ATOM 624 C C . PRO A 1 79 ? 7.196 1.415 -21.906 1.00 86.50 79 PRO A C 1
ATOM 626 O O . PRO A 1 79 ? 7.024 0.602 -20.997 1.00 86.50 79 PRO A O 1
ATOM 629 N N . SER A 1 80 ? 6.644 1.246 -23.108 1.00 87.25 80 SER A N 1
ATOM 630 C CA . SER A 1 80 ? 5.823 0.071 -23.429 1.00 87.25 80 SER A CA 1
ATOM 631 C C . SER A 1 80 ? 6.608 -1.230 -23.220 1.00 87.25 80 SER A C 1
ATOM 633 O O . SER A 1 80 ? 7.776 -1.316 -23.592 1.00 87.25 80 SER A O 1
ATOM 635 N N . ASP A 1 81 ? 5.959 -2.235 -22.627 1.00 84.81 81 ASP A N 1
ATOM 636 C CA . ASP A 1 81 ? 6.539 -3.523 -22.205 1.00 84.81 81 ASP A CA 1
ATOM 637 C C . ASP A 1 81 ? 7.576 -3.453 -21.070 1.00 84.81 81 ASP A C 1
ATOM 639 O O . ASP A 1 81 ? 8.264 -4.442 -20.804 1.00 84.81 81 ASP A O 1
ATOM 643 N N . PHE A 1 82 ? 7.705 -2.308 -20.397 1.00 84.25 82 PHE A N 1
ATOM 644 C CA . PHE A 1 82 ? 8.493 -2.181 -19.176 1.00 84.25 82 PHE A CA 1
ATOM 645 C C . PHE A 1 82 ? 7.584 -2.109 -17.949 1.00 84.25 82 PHE A C 1
ATOM 647 O O . PHE A 1 82 ? 6.516 -1.499 -17.964 1.00 84.25 82 PHE A O 1
ATOM 654 N N . HIS A 1 83 ? 8.056 -2.709 -16.864 1.00 79.50 83 HIS A N 1
ATOM 655 C CA . HIS A 1 83 ? 7.427 -2.711 -15.553 1.00 79.50 83 HIS A CA 1
ATOM 656 C C . HIS A 1 83 ? 8.092 -1.693 -14.636 1.00 79.50 83 HIS A C 1
ATOM 658 O O . HIS A 1 83 ? 9.285 -1.393 -14.766 1.00 79.50 83 HIS A O 1
ATOM 664 N N . HIS A 1 84 ? 7.334 -1.192 -13.665 1.00 78.00 84 HIS A N 1
ATOM 665 C CA . HIS A 1 84 ? 7.872 -0.320 -12.634 1.00 78.00 84 HIS A CA 1
ATOM 666 C C . HIS A 1 84 ? 8.863 -1.070 -11.752 1.00 78.00 84 HIS A C 1
ATOM 668 O O . HIS A 1 84 ? 8.575 -2.115 -11.181 1.00 78.00 84 HIS A O 1
ATOM 674 N N . CYS A 1 85 ? 10.059 -0.516 -11.625 1.00 74.69 85 CYS A N 1
ATOM 675 C CA . CYS A 1 85 ? 11.116 -1.069 -10.789 1.00 74.69 85 CYS A CA 1
ATOM 676 C C . CYS A 1 85 ? 11.115 -0.468 -9.384 1.00 74.69 85 CYS A C 1
ATOM 678 O O . CYS A 1 85 ? 11.462 -1.136 -8.416 1.00 74.69 85 CYS A O 1
ATOM 680 N N . ALA A 1 86 ? 10.755 0.811 -9.297 1.00 72.31 86 ALA A N 1
ATOM 681 C CA . ALA A 1 86 ? 10.773 1.574 -8.059 1.00 72.31 86 ALA A CA 1
ATOM 682 C C . ALA A 1 86 ? 9.393 1.705 -7.407 1.00 72.31 86 ALA A C 1
ATOM 684 O O . ALA A 1 86 ? 9.310 2.144 -6.264 1.00 72.31 86 ALA A O 1
ATOM 685 N N . ILE A 1 87 ? 8.318 1.338 -8.114 1.00 77.69 87 ILE A N 1
ATOM 686 C CA . ILE A 1 87 ? 6.963 1.346 -7.555 1.00 77.69 87 ILE A CA 1
ATOM 687 C C . ILE A 1 87 ? 6.677 -0.018 -6.938 1.00 77.69 87 ILE A C 1
ATOM 689 O O . ILE A 1 87 ? 6.949 -1.056 -7.547 1.00 77.69 87 ILE A O 1
ATOM 693 N N . ALA A 1 88 ? 6.155 0.001 -5.717 1.00 83.25 88 ALA A N 1
ATOM 694 C CA . ALA A 1 88 ? 5.739 -1.200 -5.016 1.00 83.25 88 ALA A CA 1
ATOM 695 C C . ALA A 1 88 ? 4.571 -1.890 -5.734 1.00 83.25 88 ALA A C 1
ATOM 697 O O . ALA A 1 88 ? 3.592 -1.246 -6.105 1.00 83.25 88 ALA A O 1
ATOM 698 N N . GLU A 1 89 ? 4.642 -3.214 -5.849 1.00 84.81 89 GLU A N 1
ATOM 699 C CA . GLU A 1 89 ? 3.584 -4.058 -6.410 1.00 84.81 89 GLU A CA 1
ATOM 700 C C . GLU A 1 89 ? 3.111 -5.061 -5.343 1.00 84.81 89 GLU A C 1
ATOM 702 O O . GLU A 1 89 ? 3.595 -6.198 -5.273 1.00 84.81 89 GLU A O 1
ATOM 707 N N . PRO A 1 90 ? 2.204 -4.641 -4.449 1.00 89.12 90 PRO A N 1
ATOM 708 C CA . PRO A 1 90 ? 1.678 -5.498 -3.396 1.00 89.12 90 PRO A CA 1
ATOM 709 C C . PRO A 1 90 ? 0.664 -6.525 -3.924 1.00 89.12 90 PRO A C 1
ATOM 711 O O . PRO A 1 90 ? -0.073 -6.280 -4.883 1.00 89.12 90 PRO A O 1
ATOM 714 N N . GLU A 1 91 ? 0.570 -7.674 -3.250 1.00 91.25 91 GLU A N 1
ATOM 715 C CA . GLU A 1 91 ? -0.474 -8.665 -3.515 1.00 91.25 91 GLU A CA 1
ATOM 716 C C . GLU A 1 91 ? -1.866 -8.082 -3.216 1.00 91.25 91 GLU A C 1
ATOM 718 O O . GLU A 1 91 ? -2.138 -7.605 -2.115 1.00 91.25 91 GLU A O 1
ATOM 723 N N . ARG A 1 92 ? -2.770 -8.158 -4.199 1.00 90.12 92 ARG A N 1
ATOM 724 C CA . ARG A 1 92 ? -4.109 -7.551 -4.140 1.00 90.12 92 ARG A CA 1
ATOM 725 C C . ARG A 1 92 ? -5.173 -8.518 -3.610 1.00 90.12 92 ARG A C 1
ATOM 727 O O . ARG A 1 92 ? -4.978 -9.733 -3.571 1.00 90.12 92 ARG A O 1
ATOM 734 N N . ASN A 1 93 ? -6.344 -7.966 -3.286 1.00 89.75 93 ASN A N 1
ATOM 735 C CA . ASN A 1 93 ? -7.567 -8.679 -2.894 1.00 89.75 93 ASN A CA 1
ATOM 736 C C . ASN A 1 93 ? -7.412 -9.587 -1.661 1.00 89.75 93 ASN A C 1
ATOM 738 O O . ASN A 1 93 ? -8.088 -10.613 -1.539 1.00 89.75 93 ASN A O 1
ATOM 742 N N . LYS A 1 94 ? -6.522 -9.221 -0.735 1.00 93.31 94 LYS A N 1
ATOM 743 C CA . LYS A 1 94 ? -6.337 -9.952 0.523 1.00 93.31 94 LYS A CA 1
ATOM 744 C C . LYS A 1 94 ? -7.358 -9.521 1.576 1.00 93.31 94 LYS A C 1
ATOM 746 O O . LYS A 1 94 ? -7.995 -8.473 1.474 1.00 93.31 94 LYS A O 1
ATOM 751 N N . LYS A 1 95 ? -7.530 -10.362 2.593 1.00 95.31 95 LYS A N 1
ATOM 752 C CA . LYS A 1 95 ? -8.395 -10.097 3.744 1.00 95.31 95 LYS A CA 1
ATOM 753 C C . LYS A 1 95 ? -7.543 -10.089 5.000 1.00 95.31 95 LYS A C 1
ATOM 755 O O . LYS A 1 95 ? -6.781 -11.024 5.226 1.00 95.31 95 LYS A O 1
ATOM 760 N N . TYR A 1 96 ? -7.707 -9.051 5.803 1.00 95.56 96 TYR A N 1
ATOM 761 C CA . TYR A 1 96 ? -6.978 -8.835 7.044 1.00 95.56 96 TYR A CA 1
ATOM 762 C C . TYR A 1 96 ? -7.967 -8.663 8.182 1.00 95.56 96 TYR A C 1
ATOM 764 O O . TYR A 1 96 ? -9.059 -8.145 7.969 1.00 95.56 96 TYR A O 1
ATOM 772 N N . SER A 1 97 ? -7.595 -9.065 9.390 1.00 94.19 97 SER A N 1
ATOM 773 C CA . SER A 1 97 ? -8.455 -8.912 10.559 1.00 94.19 97 SER A CA 1
ATOM 774 C C . SER A 1 97 ? -7.663 -8.422 11.755 1.00 94.19 97 SER A C 1
ATOM 776 O O . SER A 1 97 ? -6.618 -8.988 12.074 1.00 94.19 97 SER A O 1
ATOM 778 N N . ILE A 1 98 ? -8.202 -7.418 12.432 1.00 93.50 98 ILE A N 1
ATOM 779 C CA . ILE A 1 98 ? -7.729 -6.912 13.720 1.00 93.50 98 ILE A CA 1
ATOM 780 C C . ILE A 1 98 ? -8.934 -6.756 14.651 1.00 93.50 98 ILE A C 1
ATOM 782 O O . ILE A 1 98 ? -10.076 -6.739 14.202 1.00 93.50 98 ILE A O 1
ATOM 786 N N . PHE A 1 99 ? -8.706 -6.618 15.944 1.00 92.19 99 PHE A N 1
ATOM 787 C CA . PHE A 1 99 ? -9.705 -6.201 16.916 1.00 92.19 99 PHE A CA 1
ATOM 788 C C . PHE A 1 99 ? -9.778 -4.675 17.019 1.00 92.19 99 PHE A C 1
ATOM 790 O O . PHE A 1 99 ? -8.809 -3.961 16.762 1.00 92.19 99 PHE A O 1
ATOM 797 N N . ALA A 1 100 ? -10.930 -4.160 17.424 1.00 90.69 100 ALA A N 1
ATOM 798 C CA . ALA A 1 100 ? -11.100 -2.761 17.762 1.00 90.69 100 ALA A CA 1
ATOM 799 C C . ALA A 1 100 ? -10.193 -2.387 18.940 1.00 90.69 100 ALA A C 1
ATOM 801 O O . ALA A 1 100 ? -10.044 -3.146 19.895 1.00 90.69 100 ALA A O 1
ATOM 802 N N . SER A 1 101 ? -9.593 -1.206 18.882 1.00 86.94 101 SER A N 1
ATOM 803 C CA . SER A 1 101 ? -8.776 -0.675 19.966 1.00 86.94 101 SER A CA 1
ATOM 804 C C . SER A 1 101 ? -9.654 -0.335 21.170 1.00 86.94 101 SER A C 1
ATOM 806 O O . SER A 1 101 ? -10.622 0.409 21.062 1.00 86.94 101 SER A O 1
ATOM 808 N N . GLY A 1 102 ? -9.331 -0.918 22.320 1.00 71.88 102 GLY A N 1
ATOM 809 C CA . GLY A 1 102 ? -9.959 -0.633 23.611 1.00 71.88 102 GLY A CA 1
ATOM 810 C C . GLY A 1 102 ? -9.093 0.256 24.499 1.00 71.88 102 GLY A C 1
ATOM 811 O O . GLY A 1 102 ? -7.976 0.629 24.141 1.00 71.88 102 GLY A O 1
ATOM 812 N N . GLY A 1 103 ? -9.606 0.584 25.690 1.00 61.69 103 GLY A N 1
ATOM 813 C CA . GLY A 1 103 ? -8.860 1.327 26.713 1.00 61.69 103 GLY A CA 1
ATOM 814 C C . GLY A 1 103 ? -7.520 0.670 27.100 1.00 61.69 103 GLY A C 1
ATOM 815 O O . GLY A 1 103 ? -7.318 -0.520 26.876 1.00 61.69 103 GLY A O 1
ATOM 816 N N . ARG A 1 104 ? -6.608 1.490 27.657 1.00 52.66 104 ARG A N 1
ATOM 817 C CA . ARG A 1 104 ? -5.164 1.243 27.899 1.00 52.66 104 ARG A CA 1
ATOM 818 C C . ARG A 1 104 ? -4.766 -0.228 28.115 1.00 52.66 104 ARG A C 1
ATOM 820 O O . ARG A 1 104 ? -5.281 -0.883 29.012 1.00 52.66 104 ARG A O 1
ATOM 827 N N . GLY A 1 105 ? -3.725 -0.665 27.397 1.00 55.72 105 GLY A N 1
ATOM 828 C CA . GLY A 1 105 ? -3.011 -1.924 27.662 1.00 55.72 105 GLY A CA 1
ATOM 829 C C . GLY A 1 105 ? -3.157 -3.011 26.596 1.00 55.72 105 GLY A C 1
ATOM 830 O O . GLY A 1 105 ? -2.685 -4.122 26.812 1.00 55.72 105 GLY A O 1
ATOM 831 N N . GLN A 1 106 ? -3.784 -2.724 25.453 1.00 64.81 106 GLN A N 1
ATOM 832 C CA . GLN A 1 106 ? -3.887 -3.707 24.375 1.00 64.81 106 GLN A CA 1
ATOM 833 C C . GLN A 1 106 ? -2.563 -3.945 23.657 1.00 64.81 106 GLN A C 1
ATOM 835 O O . GLN A 1 106 ? -1.787 -3.019 23.406 1.00 64.81 106 GLN A O 1
ATOM 840 N N . THR A 1 107 ? -2.346 -5.208 23.296 1.00 65.69 107 THR A N 1
ATOM 841 C CA . THR A 1 107 ? -1.244 -5.638 22.442 1.00 65.69 107 THR A CA 1
ATOM 842 C C . THR A 1 107 ? -1.305 -4.906 21.102 1.00 65.69 107 THR A C 1
ATOM 844 O O . THR A 1 107 ? -2.360 -4.921 20.460 1.00 65.69 107 THR A O 1
ATOM 847 N N . PRO A 1 108 ? -0.198 -4.283 20.660 1.00 70.25 108 PRO A N 1
ATOM 848 C CA . PRO A 1 108 ? -0.104 -3.696 19.332 1.00 70.25 108 PRO A CA 1
ATOM 849 C C . PRO A 1 108 ? -0.470 -4.729 18.269 1.00 70.25 108 PRO A C 1
ATOM 851 O O . PRO A 1 108 ? 0.040 -5.849 18.278 1.00 70.25 108 PRO A O 1
ATOM 854 N N . GLN A 1 109 ? -1.365 -4.350 17.364 1.00 88.81 109 GLN A N 1
ATOM 855 C CA . GLN A 1 109 ? -1.808 -5.215 16.278 1.00 88.81 109 GLN A CA 1
ATOM 856 C C . GLN A 1 109 ? -1.013 -4.918 15.018 1.00 88.81 109 GLN A C 1
ATOM 858 O O . GLN A 1 109 ? -0.541 -3.792 14.820 1.00 88.81 109 GLN A O 1
ATOM 863 N N . PHE A 1 110 ? -0.863 -5.938 14.181 1.00 92.69 110 PHE A N 1
ATOM 864 C CA . PHE A 1 110 ? -0.080 -5.851 12.965 1.00 92.69 110 PHE A CA 1
ATOM 865 C C . PHE A 1 110 ? -0.724 -6.626 11.821 1.00 92.69 110 PHE A C 1
ATOM 867 O O . PHE A 1 110 ? -1.487 -7.567 12.040 1.00 92.69 110 PHE A O 1
ATOM 874 N N . ILE A 1 111 ? -0.375 -6.242 10.598 1.00 94.81 111 ILE A N 1
ATOM 875 C CA . ILE A 1 111 ? -0.649 -7.014 9.383 1.00 94.81 111 ILE A CA 1
ATOM 876 C C . ILE A 1 111 ? 0.632 -7.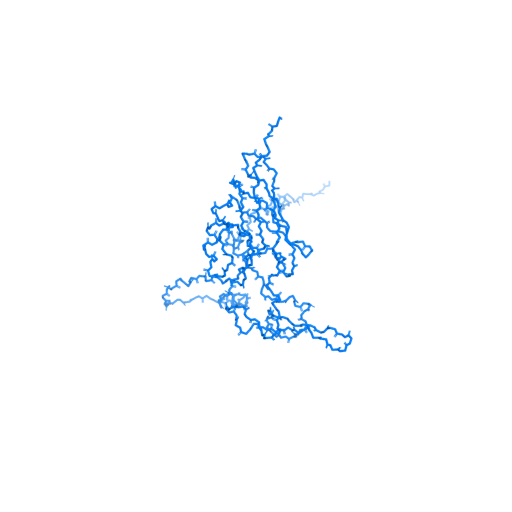117 8.561 1.00 94.81 111 ILE A C 1
ATOM 878 O O . ILE A 1 111 ? 1.512 -6.260 8.662 1.00 94.81 111 ILE A O 1
ATOM 882 N N . THR A 1 112 ? 0.731 -8.148 7.728 1.00 94.19 112 THR A N 1
ATOM 883 C CA . THR A 1 112 ? 1.824 -8.295 6.765 1.00 94.19 112 THR A CA 1
ATOM 884 C C . THR A 1 112 ? 1.296 -8.212 5.340 1.00 94.19 112 THR A C 1
ATOM 886 O O . THR A 1 112 ? 0.268 -8.802 5.003 1.00 94.19 112 THR A O 1
ATOM 889 N N . ILE A 1 113 ? 1.991 -7.467 4.486 1.00 93.50 113 ILE A N 1
ATOM 890 C CA . ILE A 1 113 ? 1.669 -7.357 3.060 1.00 93.50 113 ILE A CA 1
ATOM 891 C C . ILE A 1 113 ? 2.844 -7.918 2.270 1.00 93.50 113 ILE A C 1
ATOM 893 O O . ILE A 1 113 ? 3.975 -7.468 2.434 1.00 93.50 113 ILE A O 1
ATOM 897 N N . ARG A 1 114 ? 2.563 -8.904 1.417 1.00 92.12 114 ARG A N 1
ATOM 898 C CA . ARG A 1 114 ? 3.525 -9.487 0.474 1.00 92.12 114 ARG A CA 1
ATOM 899 C C . ARG A 1 114 ? 3.508 -8.727 -0.840 1.00 92.12 114 ARG A C 1
ATOM 901 O O . ARG A 1 114 ? 2.486 -8.140 -1.196 1.00 92.12 114 ARG A O 1
ATOM 908 N N . GLY A 1 115 ? 4.609 -8.776 -1.574 1.00 87.62 115 GLY A N 1
ATOM 909 C CA . GLY A 1 115 ? 4.681 -8.171 -2.896 1.00 87.62 115 GLY A CA 1
ATOM 910 C C . GLY A 1 115 ? 6.101 -7.990 -3.398 1.00 87.62 115 GLY A C 1
ATOM 911 O O . GLY A 1 115 ? 7.066 -8.467 -2.799 1.00 87.62 115 GLY A O 1
ATOM 912 N N . TYR A 1 116 ? 6.209 -7.258 -4.499 1.00 82.06 116 TYR A N 1
ATOM 913 C CA . TYR A 1 116 ? 7.475 -6.890 -5.119 1.00 82.06 116 TYR A CA 1
ATOM 914 C C . TYR A 1 116 ? 7.801 -5.419 -4.858 1.00 82.06 116 TYR A C 1
ATOM 916 O O . TYR A 1 116 ? 6.907 -4.592 -4.680 1.00 82.06 116 TYR A O 1
ATOM 924 N N . ASN A 1 117 ? 9.099 -5.102 -4.821 1.00 79.81 117 ASN A N 1
ATOM 925 C CA . ASN A 1 117 ? 9.625 -3.742 -4.641 1.00 79.81 117 ASN A CA 1
ATOM 926 C C . ASN A 1 117 ? 9.045 -3.003 -3.419 1.00 79.81 117 ASN A C 1
ATOM 928 O O . ASN A 1 117 ? 8.826 -1.794 -3.446 1.00 79.81 117 ASN A O 1
ATOM 932 N N . LEU A 1 118 ? 8.783 -3.738 -2.335 1.00 84.88 118 LEU A N 1
ATOM 933 C CA . LEU A 1 118 ? 8.299 -3.155 -1.090 1.00 84.88 118 LEU A CA 1
ATOM 934 C C . LEU A 1 118 ? 9.413 -2.370 -0.375 1.00 84.88 118 LEU A C 1
ATOM 936 O O . LEU A 1 118 ? 10.580 -2.760 -0.418 1.00 84.88 118 LEU A O 1
ATOM 940 N N . HIS A 1 119 ? 9.050 -1.289 0.321 1.00 84.94 119 HIS A N 1
ATOM 941 C CA . HIS A 1 119 ? 9.991 -0.415 1.027 1.00 84.94 119 HIS A CA 1
ATOM 942 C C . HIS A 1 119 ? 9.388 0.137 2.330 1.00 84.94 119 HIS A C 1
ATOM 944 O O . HIS A 1 119 ? 8.177 0.293 2.456 1.00 84.94 119 HIS A O 1
ATOM 950 N N . GLU A 1 120 ? 10.235 0.507 3.293 1.00 86.19 120 GLU A N 1
ATOM 951 C CA . GLU A 1 120 ? 9.828 1.054 4.604 1.00 86.19 120 GLU A CA 1
ATOM 952 C C . GLU A 1 120 ? 9.151 2.433 4.549 1.00 86.19 120 GLU A C 1
ATOM 954 O O . GLU A 1 120 ? 8.559 2.878 5.525 1.00 86.19 120 GLU A O 1
ATOM 959 N N . CYS A 1 121 ? 9.237 3.115 3.408 1.00 84.44 121 CYS A N 1
ATOM 960 C CA . CYS A 1 121 ? 8.635 4.432 3.171 1.00 84.44 121 CYS A CA 1
ATOM 961 C C . CYS A 1 121 ? 7.165 4.324 2.742 1.00 84.44 121 CYS A C 1
ATOM 963 O O . CYS A 1 121 ? 6.489 5.342 2.613 1.00 84.44 121 CYS A O 1
ATOM 965 N N . LEU A 1 122 ? 6.684 3.105 2.468 1.00 88.75 122 LEU A N 1
ATOM 966 C CA . LEU A 1 122 ? 5.305 2.870 2.070 1.00 88.75 122 LEU A CA 1
ATOM 967 C C . LEU A 1 122 ? 4.376 3.162 3.244 1.00 88.75 122 LEU A C 1
ATOM 969 O O . LEU A 1 122 ? 4.611 2.726 4.377 1.00 88.75 122 LEU A O 1
ATOM 973 N N . GLN A 1 123 ? 3.299 3.881 2.948 1.00 90.38 123 GLN A N 1
ATOM 974 C CA . GLN A 1 123 ? 2.318 4.296 3.936 1.00 90.38 123 GLN A CA 1
ATOM 975 C C . GLN A 1 123 ? 1.037 3.479 3.788 1.00 90.38 123 GLN A C 1
ATOM 977 O O . GLN A 1 123 ? 0.429 3.438 2.716 1.00 90.38 123 GLN A O 1
ATOM 982 N N . LEU A 1 124 ? 0.607 2.856 4.886 1.00 93.81 124 LEU A N 1
ATOM 983 C CA . LEU A 1 124 ? -0.724 2.269 4.982 1.00 93.81 124 LEU A CA 1
ATOM 984 C C . LEU A 1 124 ? -1.756 3.388 5.125 1.00 93.81 124 LEU A C 1
ATOM 986 O O . LEU A 1 124 ? -1.667 4.201 6.046 1.00 93.81 124 LEU A O 1
ATOM 990 N N . LEU A 1 125 ? -2.757 3.382 4.251 1.00 94.75 125 LEU A N 1
ATOM 991 C CA . LEU A 1 125 ? -3.971 4.171 4.409 1.00 94.75 125 LEU A CA 1
ATOM 992 C C . LEU A 1 125 ? -5.131 3.225 4.703 1.00 94.75 125 LEU A C 1
ATOM 994 O O . LEU A 1 125 ? -5.297 2.212 4.022 1.00 94.75 125 LEU A O 1
ATOM 998 N N . VAL A 1 126 ? -5.946 3.566 5.694 1.00 95.44 126 VAL A N 1
ATOM 999 C CA . VAL A 1 126 ? -7.201 2.869 5.983 1.00 95.44 126 VAL A CA 1
ATOM 1000 C C . VAL A 1 126 ? -8.343 3.788 5.591 1.00 95.44 126 VAL A C 1
ATOM 1002 O O . VAL A 1 126 ? -8.428 4.908 6.075 1.00 95.44 126 VAL A O 1
ATOM 1005 N N . VAL A 1 127 ? -9.223 3.325 4.713 1.00 96.12 127 VAL A N 1
ATOM 1006 C CA . VAL A 1 127 ? -10.374 4.096 4.233 1.00 96.12 127 VAL A CA 1
ATOM 1007 C C . VAL A 1 127 ? -11.652 3.283 4.409 1.00 96.12 127 VAL A C 1
ATOM 1009 O O . VAL A 1 127 ? -11.624 2.060 4.548 1.00 96.12 127 VAL A O 1
ATOM 1012 N N . ASN A 1 128 ? -12.804 3.938 4.422 1.00 95.50 128 ASN A N 1
ATOM 1013 C CA . ASN A 1 128 ? -14.092 3.265 4.514 1.00 95.50 128 ASN A CA 1
ATOM 1014 C C . ASN A 1 128 ? -14.310 2.342 3.304 1.00 95.50 128 ASN A C 1
ATOM 1016 O O . ASN A 1 128 ? -13.817 2.594 2.206 1.00 95.50 128 ASN A O 1
ATOM 1020 N N . LYS A 1 129 ? -15.112 1.286 3.478 1.00 90.81 129 LYS A N 1
ATOM 1021 C CA . LYS A 1 129 ? -15.405 0.275 2.442 1.00 90.81 129 LYS A CA 1
ATOM 1022 C C . LYS A 1 129 ? -15.865 0.838 1.083 1.00 90.81 129 LYS A C 1
ATOM 1024 O O . LYS A 1 129 ? -15.640 0.205 0.055 1.00 90.81 129 LYS A O 1
ATOM 1029 N N . GLY A 1 130 ? -16.527 1.996 1.061 1.00 87.81 130 GLY A N 1
ATOM 1030 C CA . GLY A 1 130 ? -16.986 2.654 -0.173 1.00 87.81 130 GLY A CA 1
ATOM 1031 C C . GLY A 1 130 ? -15.941 3.547 -0.854 1.00 87.81 130 GLY A C 1
ATOM 1032 O O . GLY A 1 130 ? -16.179 4.020 -1.963 1.00 87.81 130 GLY A O 1
ATOM 1033 N N . SER A 1 131 ? -14.807 3.801 -0.202 1.00 91.56 131 SER A N 1
ATOM 1034 C CA . SER A 1 131 ? -13.748 4.670 -0.713 1.00 91.56 131 SER A CA 1
ATOM 1035 C C . SER A 1 131 ? -12.796 3.897 -1.628 1.00 91.56 131 SER A C 1
ATOM 1037 O O . SER A 1 131 ? -12.487 2.724 -1.402 1.00 91.56 131 SER A O 1
ATOM 1039 N N . THR A 1 132 ? -12.324 4.572 -2.677 1.00 87.81 132 THR A N 1
ATOM 1040 C CA . THR A 1 132 ? -11.420 4.014 -3.690 1.00 87.81 132 THR A CA 1
ATOM 1041 C C . THR A 1 132 ? -9.992 4.508 -3.486 1.00 87.81 132 THR A C 1
ATOM 1043 O O . THR A 1 132 ? -9.762 5.706 -3.297 1.00 87.81 132 THR A O 1
ATOM 1046 N N . CYS A 1 133 ? -9.011 3.616 -3.604 1.00 87.81 133 CYS A N 1
ATOM 1047 C CA . CYS A 1 133 ? -7.598 3.984 -3.616 1.00 87.81 133 CYS A CA 1
ATOM 1048 C C . CYS A 1 133 ? -7.187 4.344 -5.051 1.00 87.81 133 CYS A C 1
ATOM 1050 O O . CYS A 1 133 ? -6.999 3.459 -5.882 1.00 87.81 133 CYS A O 1
ATOM 1052 N N . SER A 1 134 ? -7.103 5.637 -5.363 1.00 84.88 134 SER A N 1
ATOM 1053 C CA . SER A 1 134 ? -6.668 6.125 -6.675 1.00 84.88 134 SER A CA 1
ATOM 1054 C C . SER A 1 134 ? -5.859 7.413 -6.524 1.00 84.88 134 SER A C 1
ATOM 1056 O O . SER A 1 134 ? -6.072 8.136 -5.544 1.00 84.88 134 SER A O 1
ATOM 1058 N N . PRO A 1 135 ? -4.978 7.754 -7.482 1.00 81.00 135 PRO A N 1
ATOM 1059 C CA . PRO A 1 135 ? -4.233 9.010 -7.429 1.00 81.00 135 PRO A CA 1
ATOM 1060 C C . PRO A 1 135 ? -5.143 10.242 -7.311 1.00 81.00 135 PRO A C 1
ATOM 1062 O O . PRO A 1 135 ? -4.813 11.179 -6.601 1.00 81.00 135 PRO A O 1
ATOM 1065 N N . SER A 1 136 ? -6.332 10.228 -7.923 1.00 82.44 136 SER A N 1
ATOM 1066 C CA . SER A 1 136 ? -7.296 11.338 -7.840 1.00 82.44 136 SER A CA 1
ATOM 1067 C C . SER A 1 136 ? -7.988 11.487 -6.481 1.00 82.44 136 SER A C 1
ATOM 1069 O O . SER A 1 136 ? -8.539 12.545 -6.194 1.00 82.44 136 SER A O 1
ATOM 1071 N N . THR A 1 137 ? -8.003 10.443 -5.648 1.00 86.62 137 THR A N 1
ATOM 1072 C CA . THR A 1 137 ? -8.693 10.432 -4.341 1.00 86.62 137 THR A CA 1
ATOM 1073 C C . THR A 1 137 ? -7.736 10.426 -3.153 1.00 86.62 137 THR A C 1
ATOM 1075 O O . THR A 1 137 ? -8.172 10.386 -2.007 1.00 86.62 137 THR A O 1
ATOM 1078 N N . ILE A 1 138 ? -6.434 10.494 -3.409 1.00 85.88 138 ILE A N 1
ATOM 1079 C CA . ILE A 1 138 ? -5.369 10.397 -2.412 1.00 85.88 138 ILE A CA 1
ATOM 1080 C C . ILE A 1 138 ? -5.499 11.379 -1.238 1.00 85.88 138 ILE A C 1
ATOM 1082 O O . ILE A 1 138 ? -5.417 10.948 -0.097 1.00 85.88 138 ILE A O 1
ATOM 1086 N N . GLU A 1 139 ? -5.732 12.672 -1.485 1.00 86.25 139 GLU A N 1
ATOM 1087 C CA . GLU A 1 139 ? -5.793 13.692 -0.431 1.00 86.25 139 GLU A CA 1
ATOM 1088 C C . GLU A 1 139 ? -6.963 13.406 0.510 1.00 86.25 139 GLU A C 1
ATOM 1090 O O . GLU A 1 139 ? -6.816 13.427 1.731 1.00 86.25 139 GLU A O 1
ATOM 1095 N N . LYS A 1 140 ? -8.112 13.035 -0.069 1.00 90.62 140 LYS A N 1
ATOM 1096 C CA . LYS A 1 140 ? -9.277 12.575 0.686 1.00 90.62 140 LYS A CA 1
ATOM 1097 C C . LYS A 1 140 ? -8.944 11.319 1.493 1.00 90.62 140 LYS A C 1
ATOM 1099 O O . LYS A 1 140 ? -9.280 11.264 2.669 1.00 90.62 140 LYS A O 1
ATOM 1104 N N . ASN A 1 141 ? -8.275 10.339 0.886 1.00 91.38 141 ASN A N 1
ATOM 1105 C CA . ASN A 1 141 ? -7.911 9.084 1.545 1.00 91.38 141 ASN A CA 1
ATOM 1106 C C . ASN A 1 141 ? -6.929 9.293 2.706 1.00 91.38 141 ASN A C 1
ATOM 1108 O O . ASN A 1 141 ? -7.033 8.591 3.707 1.00 91.38 141 ASN A O 1
ATOM 1112 N N . ILE A 1 142 ? -6.001 10.249 2.595 1.00 90.31 142 ILE A N 1
ATOM 1113 C CA . ILE A 1 142 ? -5.084 10.620 3.682 1.00 90.31 142 ILE A CA 1
ATOM 1114 C C . ILE A 1 142 ? -5.885 11.171 4.863 1.00 90.31 142 ILE A C 1
ATOM 1116 O O . ILE A 1 142 ? -5.779 10.635 5.961 1.00 90.31 142 ILE A O 1
ATOM 1120 N N . LEU A 1 143 ? -6.738 12.174 4.628 1.00 91.25 143 LEU A N 1
ATOM 1121 C CA . LEU A 1 143 ? -7.566 12.781 5.679 1.00 91.25 143 LEU A CA 1
ATOM 1122 C C . LEU A 1 143 ? -8.525 11.769 6.319 1.00 91.25 143 LEU A C 1
ATOM 1124 O O . LEU A 1 143 ? -8.721 11.751 7.532 1.00 91.25 143 LEU A O 1
ATOM 1128 N N . GLU A 1 144 ? -9.122 10.905 5.502 1.00 94.44 144 GLU A N 1
ATOM 1129 C CA . GLU A 1 144 ? -10.000 9.833 5.964 1.00 94.44 144 GLU A CA 1
ATOM 1130 C C . GLU A 1 144 ? -9.238 8.831 6.839 1.00 94.44 144 GLU A C 1
ATOM 1132 O O . GLU A 1 144 ? -9.707 8.467 7.918 1.00 94.44 144 GLU A O 1
ATOM 1137 N N . SER A 1 145 ? -8.028 8.452 6.423 1.00 93.81 145 SER A N 1
ATOM 1138 C CA . SER A 1 145 ? -7.164 7.560 7.189 1.00 93.81 145 SER A CA 1
ATOM 1139 C C . SER A 1 145 ? -6.692 8.176 8.501 1.00 93.81 145 SER A C 1
ATOM 1141 O O . SER A 1 145 ? -6.616 7.454 9.491 1.00 93.81 145 SER A O 1
ATOM 1143 N N . GLU A 1 146 ? -6.403 9.478 8.541 1.00 92.38 146 GLU A N 1
ATOM 1144 C CA . GLU A 1 146 ? -6.077 10.207 9.777 1.00 92.38 146 GLU A CA 1
ATOM 1145 C C . GLU A 1 146 ? -7.262 10.257 10.753 1.00 92.38 146 GLU A C 1
ATOM 1147 O O . GLU A 1 146 ? -7.062 10.274 11.964 1.00 92.38 146 GLU A O 1
ATOM 1152 N N . GLY A 1 147 ? -8.499 10.246 10.245 1.00 92.62 147 GLY A N 1
ATOM 1153 C CA . GLY A 1 147 ? -9.706 10.166 11.072 1.00 92.62 147 GLY A CA 1
ATOM 1154 C C . GLY A 1 147 ? -10.014 8.761 11.606 1.00 92.62 147 GLY A C 1
ATOM 1155 O O . GLY A 1 147 ? -10.698 8.629 12.622 1.00 92.62 147 GLY A O 1
ATOM 1156 N N . ILE A 1 148 ? -9.535 7.710 10.933 1.00 93.94 148 ILE A N 1
ATOM 1157 C CA . ILE A 1 148 ? -9.776 6.303 11.302 1.00 93.94 148 ILE A CA 1
ATOM 1158 C C . ILE A 1 148 ? -8.664 5.759 12.208 1.00 93.94 148 ILE A C 1
ATOM 1160 O O . ILE A 1 148 ? -8.949 5.069 13.192 1.00 93.94 148 ILE A O 1
ATOM 1164 N N . LEU A 1 149 ? -7.403 6.042 11.870 1.00 92.56 149 LEU A N 1
ATOM 1165 C CA . LEU A 1 149 ? -6.231 5.595 12.616 1.00 92.56 149 LEU A CA 1
ATOM 1166 C C . LEU A 1 149 ? -5.974 6.518 13.805 1.00 92.56 149 LEU A C 1
ATOM 1168 O O . LEU A 1 149 ? -5.743 7.712 13.651 1.00 92.56 149 LEU A O 1
ATOM 1172 N N . LEU A 1 150 ? -5.948 5.946 15.004 1.00 88.88 150 LEU A N 1
ATOM 1173 C CA . LEU A 1 150 ? -5.739 6.712 16.238 1.00 88.88 150 LEU A CA 1
ATOM 1174 C C . LEU A 1 150 ? -4.280 7.118 16.449 1.00 88.88 150 LEU A C 1
ATOM 1176 O O . LEU A 1 150 ? -3.989 8.087 17.147 1.00 88.88 150 LEU A O 1
ATOM 1180 N N . GLU A 1 151 ? -3.362 6.335 15.892 1.00 88.31 151 GLU A N 1
ATOM 1181 C CA . GLU A 1 151 ? -1.928 6.548 15.991 1.00 88.31 151 GLU A CA 1
ATOM 1182 C C . GLU A 1 151 ? -1.249 6.214 14.657 1.00 88.31 151 GLU A C 1
ATOM 1184 O O . GLU A 1 151 ? -1.788 5.430 13.869 1.00 88.31 151 GLU A O 1
ATOM 1189 N N . PRO A 1 152 ? -0.047 6.763 14.405 1.00 87.69 152 PRO A N 1
ATOM 1190 C CA . PRO A 1 152 ? 0.745 6.394 13.243 1.00 87.69 152 PRO A CA 1
ATOM 1191 C C . PRO A 1 152 ? 1.082 4.899 13.229 1.00 87.69 152 PRO A C 1
ATOM 1193 O O . PRO A 1 152 ? 1.510 4.328 14.238 1.00 87.69 152 PRO A O 1
ATOM 1196 N N . VAL A 1 153 ? 0.936 4.298 12.050 1.00 91.19 153 VAL A N 1
ATOM 1197 C CA . VAL A 1 153 ? 1.347 2.921 11.756 1.00 91.19 153 VAL A CA 1
ATOM 1198 C C . VAL A 1 153 ? 2.849 2.899 11.488 1.00 91.19 153 VAL A C 1
ATOM 1200 O O . VAL A 1 153 ? 3.383 3.790 10.825 1.00 91.19 153 VAL A O 1
ATOM 1203 N N . PHE A 1 154 ? 3.536 1.881 11.998 1.00 90.12 154 PHE A N 1
ATOM 1204 C CA . PHE A 1 154 ? 4.965 1.691 11.762 1.00 90.12 154 PHE A CA 1
ATOM 1205 C C . PHE A 1 154 ? 5.191 0.637 10.683 1.00 90.12 154 PHE A C 1
ATOM 1207 O O . PHE A 1 154 ? 4.691 -0.479 10.800 1.00 90.12 154 PHE A O 1
ATOM 1214 N N . THR A 1 155 ? 5.978 0.979 9.666 1.00 89.88 155 THR A N 1
ATOM 1215 C CA . THR A 1 155 ? 6.354 0.067 8.582 1.00 89.88 155 THR A CA 1
ATOM 1216 C C . THR A 1 155 ? 7.753 -0.488 8.835 1.00 89.88 155 THR A C 1
ATOM 1218 O O . THR A 1 155 ? 8.682 0.272 9.107 1.00 89.88 155 THR A O 1
ATOM 1221 N N . LYS A 1 156 ? 7.916 -1.808 8.725 1.00 90.31 156 LYS A N 1
ATOM 1222 C CA . LYS A 1 156 ? 9.216 -2.494 8.713 1.00 90.31 156 LYS A CA 1
ATOM 1223 C C . LYS A 1 156 ? 9.318 -3.373 7.477 1.00 90.31 156 LYS A C 1
ATOM 1225 O O . LYS A 1 156 ? 8.371 -4.097 7.164 1.00 90.31 156 LYS A O 1
ATOM 1230 N N . LEU A 1 157 ? 10.458 -3.338 6.796 1.00 87.38 157 LEU A N 1
ATOM 1231 C CA . LEU A 1 157 ? 10.700 -4.192 5.639 1.00 87.38 157 LEU A CA 1
ATOM 1232 C C . LEU A 1 157 ? 11.250 -5.548 6.091 1.00 87.38 157 LEU A C 1
ATOM 1234 O O . LEU A 1 157 ? 12.232 -5.631 6.827 1.00 87.38 157 LEU A O 1
ATOM 1238 N N . LEU A 1 158 ? 10.612 -6.615 5.627 1.00 87.44 158 LEU A N 1
ATOM 1239 C CA . LEU A 1 158 ? 11.060 -7.998 5.746 1.00 87.44 158 LEU A CA 1
ATOM 1240 C C . LEU A 1 158 ? 11.416 -8.533 4.347 1.00 87.44 158 LEU A C 1
ATOM 1242 O O . LEU A 1 158 ? 11.314 -7.833 3.338 1.00 87.44 158 LEU A O 1
ATOM 1246 N N . HIS A 1 159 ? 11.855 -9.788 4.256 1.00 80.50 159 HIS A N 1
ATOM 1247 C CA . HIS A 1 159 ? 12.182 -10.389 2.962 1.00 80.50 159 HIS A CA 1
ATOM 1248 C C . HIS A 1 159 ? 10.914 -10.608 2.112 1.00 80.50 159 HIS A C 1
ATOM 1250 O O . HIS A 1 159 ? 10.145 -11.520 2.394 1.00 80.50 159 HIS A O 1
ATOM 1256 N N . ASN A 1 160 ? 10.718 -9.789 1.068 1.00 79.25 160 ASN A N 1
ATOM 1257 C CA . ASN A 1 160 ? 9.543 -9.766 0.170 1.00 79.25 160 ASN A CA 1
ATOM 1258 C C . ASN A 1 160 ? 8.192 -9.461 0.854 1.00 79.25 160 ASN A C 1
ATOM 1260 O O . ASN A 1 160 ? 7.127 -9.707 0.283 1.00 79.25 160 ASN A O 1
ATOM 1264 N N . GLU A 1 161 ? 8.218 -8.909 2.068 1.00 91.25 161 GLU A N 1
ATOM 1265 C CA . GLU A 1 161 ? 7.021 -8.536 2.825 1.00 91.25 161 GLU A CA 1
ATOM 1266 C C . GLU A 1 161 ? 7.260 -7.227 3.585 1.00 91.25 161 GLU A C 1
ATOM 1268 O O . GLU A 1 161 ? 8.392 -6.919 3.953 1.00 91.25 161 GLU A O 1
ATOM 1273 N N . ILE A 1 162 ? 6.201 -6.475 3.876 1.00 92.50 162 ILE A N 1
ATOM 1274 C CA . ILE A 1 162 ? 6.229 -5.385 4.858 1.00 92.50 162 ILE A CA 1
ATOM 1275 C C . ILE A 1 162 ? 5.347 -5.742 6.043 1.00 92.50 162 ILE A C 1
ATOM 1277 O O . ILE A 1 162 ? 4.228 -6.230 5.882 1.00 92.50 162 ILE A O 1
ATOM 1281 N N . LEU A 1 163 ? 5.864 -5.480 7.235 1.00 94.50 163 LEU A N 1
ATOM 1282 C CA . LEU A 1 163 ? 5.140 -5.583 8.488 1.00 94.50 163 LEU A CA 1
ATOM 1283 C C . LEU A 1 163 ? 4.648 -4.189 8.876 1.00 94.50 163 LEU A C 1
ATOM 1285 O O . LEU A 1 163 ? 5.442 -3.257 8.997 1.00 94.50 163 LEU A O 1
ATOM 1289 N N . LEU A 1 164 ? 3.339 -4.064 9.064 1.00 94.25 164 LEU A N 1
ATOM 1290 C CA . LEU A 1 164 ? 2.665 -2.834 9.462 1.00 94.25 164 LEU A CA 1
ATOM 1291 C C . LEU A 1 164 ? 2.162 -3.002 10.890 1.00 94.25 164 LEU A C 1
ATOM 1293 O O . LEU A 1 164 ? 1.221 -3.755 11.125 1.00 94.25 164 LEU A O 1
ATOM 1297 N N . GLU A 1 165 ? 2.809 -2.334 11.839 1.00 92.50 165 GLU A N 1
ATOM 1298 C CA . GLU A 1 165 ? 2.550 -2.439 13.277 1.00 92.50 165 GLU A CA 1
ATOM 1299 C C . GLU A 1 165 ? 1.794 -1.217 13.814 1.00 92.50 165 GLU A C 1
ATOM 1301 O O . GLU A 1 165 ? 1.775 -0.150 13.202 1.00 92.50 165 GLU A O 1
ATOM 1306 N N . ASN A 1 166 ? 1.242 -1.354 15.024 1.00 91.06 166 ASN A N 1
ATOM 1307 C CA . ASN A 1 166 ? 0.535 -0.290 15.744 1.00 91.06 166 ASN A CA 1
ATOM 1308 C C . ASN A 1 166 ? -0.751 0.180 15.041 1.00 91.06 166 ASN A C 1
ATOM 1310 O O . ASN A 1 166 ? -1.139 1.341 15.144 1.00 91.06 166 ASN A O 1
ATOM 1314 N N . ILE A 1 167 ? -1.443 -0.730 14.349 1.00 92.56 167 ILE A N 1
ATOM 1315 C CA . ILE A 1 167 ? -2.733 -0.414 13.729 1.00 92.56 167 ILE A CA 1
ATOM 1316 C C . ILE A 1 167 ? -3.795 -0.326 14.828 1.00 92.56 167 ILE A C 1
ATOM 1318 O O . ILE A 1 167 ? -4.132 -1.327 15.467 1.00 92.56 167 ILE A O 1
ATOM 1322 N N . LYS A 1 168 ? -4.308 0.887 15.050 1.00 91.56 168 LYS A N 1
ATOM 1323 C CA . LYS A 1 168 ? -5.280 1.199 16.102 1.00 91.56 168 LYS A CA 1
ATOM 1324 C C . LYS A 1 168 ? -6.515 1.882 15.523 1.00 91.56 168 LYS A C 1
ATOM 1326 O O . LYS A 1 168 ? -6.417 2.998 15.019 1.00 91.56 168 LYS A O 1
ATOM 1331 N N . ILE A 1 169 ? -7.662 1.208 15.611 1.00 92.62 169 ILE A N 1
ATOM 1332 C CA . ILE A 1 169 ? -8.963 1.652 15.090 1.00 92.62 169 ILE A CA 1
ATOM 1333 C C . ILE A 1 169 ? -10.031 1.359 16.145 1.00 92.62 169 ILE A C 1
ATOM 1335 O O . ILE A 1 169 ? -10.159 0.216 16.573 1.00 92.62 169 ILE A O 1
ATOM 1339 N N . ASN A 1 170 ? -10.802 2.365 16.565 1.00 90.50 170 ASN A N 1
ATOM 1340 C CA . ASN A 1 170 ? -11.814 2.202 17.622 1.00 90.50 170 ASN A CA 1
ATOM 1341 C C . ASN A 1 170 ? -13.102 1.534 17.140 1.00 90.50 170 ASN A C 1
ATOM 1343 O O . ASN A 1 170 ? -13.725 0.785 17.885 1.00 90.50 170 ASN A O 1
ATOM 1347 N N . ASN A 1 171 ? -13.532 1.844 15.919 1.00 92.31 171 ASN A N 1
ATOM 1348 C CA . ASN A 1 171 ? -14.850 1.456 15.437 1.00 92.31 171 ASN A CA 1
ATOM 1349 C C . ASN A 1 171 ? -14.774 0.087 14.746 1.00 92.31 171 ASN A C 1
ATOM 1351 O O . ASN A 1 171 ? -14.040 -0.049 13.765 1.00 92.31 171 ASN A O 1
ATOM 1355 N N . PRO A 1 172 ? -15.515 -0.931 15.225 1.00 94.00 172 PRO A N 1
ATOM 1356 C CA . PRO A 1 172 ? -15.658 -2.184 14.499 1.00 94.00 172 PRO A CA 1
ATOM 1357 C C . PRO A 1 172 ? -16.336 -1.960 13.147 1.00 94.00 172 PRO A C 1
ATOM 1359 O O . PRO A 1 172 ? -17.238 -1.129 13.025 1.00 94.00 172 PRO A O 1
ATOM 1362 N N . GLY A 1 173 ? -15.938 -2.731 12.140 1.00 95.38 173 GLY A N 1
ATOM 1363 C CA . GLY A 1 173 ? -16.481 -2.599 10.795 1.00 95.38 173 GLY A CA 1
ATOM 1364 C C . GLY A 1 173 ? -15.562 -3.133 9.707 1.00 95.38 173 GLY A C 1
ATOM 1365 O O . GLY A 1 173 ? -14.532 -3.754 9.969 1.00 95.38 173 GLY A O 1
ATOM 1366 N N . GLU A 1 174 ? -15.962 -2.885 8.465 1.00 96.94 174 GLU A N 1
ATOM 1367 C CA . GLU A 1 174 ? -15.196 -3.238 7.275 1.00 96.94 174 GLU A CA 1
ATOM 1368 C C . GLU A 1 174 ? -14.585 -1.984 6.651 1.00 96.94 174 GLU A C 1
ATOM 1370 O O . GLU A 1 174 ? -15.282 -1.004 6.377 1.00 96.94 174 GLU A O 1
ATOM 1375 N N . TYR A 1 175 ? -13.287 -2.053 6.378 1.00 96.62 175 TYR A N 1
ATOM 1376 C CA . TYR A 1 175 ? -12.498 -0.985 5.780 1.00 96.62 175 TYR A CA 1
ATOM 1377 C C . TYR A 1 175 ? -11.764 -1.502 4.547 1.00 96.62 175 TYR A C 1
ATOM 1379 O O . TYR A 1 175 ? -11.453 -2.689 4.449 1.00 96.62 175 TYR A O 1
ATOM 1387 N N . ASN A 1 176 ? -11.439 -0.606 3.623 1.00 95.81 176 ASN A N 1
ATOM 1388 C CA . ASN A 1 176 ? -10.460 -0.884 2.582 1.00 95.81 176 ASN A CA 1
ATOM 1389 C C . ASN A 1 176 ? -9.097 -0.383 3.048 1.00 95.81 176 ASN A C 1
ATOM 1391 O O . ASN A 1 176 ? -8.996 0.640 3.725 1.00 95.81 176 ASN A O 1
ATOM 1395 N N . ILE A 1 177 ? -8.043 -1.090 2.661 1.00 95.50 177 ILE A N 1
ATOM 1396 C CA . ILE A 1 177 ? -6.678 -0.640 2.903 1.00 95.50 177 ILE A CA 1
ATOM 1397 C C . ILE A 1 177 ? -5.957 -0.365 1.591 1.00 95.50 177 ILE A C 1
ATOM 1399 O O . ILE A 1 177 ? -6.026 -1.151 0.639 1.00 95.50 177 ILE A O 1
ATOM 1403 N N . CYS A 1 178 ? -5.254 0.760 1.570 1.00 93.94 178 CYS A N 1
ATOM 1404 C CA . CYS A 1 178 ? -4.409 1.181 0.470 1.00 93.94 178 CYS A CA 1
ATOM 1405 C C . CYS A 1 178 ? -2.946 1.190 0.911 1.00 93.94 178 CYS A C 1
ATOM 1407 O O . CYS A 1 178 ? -2.644 1.498 2.066 1.00 93.94 178 CYS A O 1
ATOM 1409 N N . LEU A 1 179 ? -2.040 0.939 -0.027 1.00 92.50 179 LEU A N 1
ATOM 1410 C CA . LEU A 1 179 ? -0.621 1.218 0.148 1.00 92.50 179 LEU A CA 1
ATOM 1411 C C . LEU A 1 179 ? -0.256 2.389 -0.756 1.00 92.50 179 LEU A C 1
ATOM 1413 O O . LEU A 1 179 ? -0.502 2.335 -1.960 1.00 92.50 179 LEU A O 1
ATOM 1417 N N . ALA A 1 180 ? 0.269 3.455 -0.162 1.00 90.00 180 ALA A N 1
ATOM 1418 C CA . ALA A 1 180 ? 0.649 4.669 -0.866 1.00 90.00 180 ALA A CA 1
ATOM 1419 C C . ALA A 1 180 ? 2.170 4.848 -0.861 1.00 90.00 180 ALA A C 1
ATOM 1421 O O . ALA A 1 180 ? 2.844 4.614 0.145 1.00 90.00 180 ALA A O 1
ATOM 1422 N N . GLN A 1 181 ? 2.683 5.293 -2.002 1.00 86.50 181 GLN A N 1
ATOM 1423 C CA . GLN A 1 181 ? 4.078 5.617 -2.238 1.00 86.50 181 GLN A CA 1
ATOM 1424 C C . GLN A 1 181 ? 4.189 7.084 -2.653 1.00 86.50 181 GLN A C 1
ATOM 1426 O O . GLN A 1 181 ? 3.670 7.495 -3.696 1.00 86.50 181 GLN A O 1
ATOM 1431 N N . PHE A 1 182 ? 4.898 7.862 -1.840 1.00 81.00 182 PHE A N 1
ATOM 1432 C CA . PHE A 1 182 ? 5.142 9.278 -2.087 1.00 81.00 182 PHE A CA 1
ATOM 1433 C C . PHE A 1 182 ? 6.590 9.518 -2.494 1.00 81.00 182 PHE A C 1
ATOM 1435 O O . PHE A 1 182 ? 7.507 8.791 -2.098 1.00 81.00 182 PHE A O 1
ATOM 1442 N N . TYR A 1 183 ? 6.793 10.579 -3.265 1.00 72.75 183 TYR A N 1
ATOM 1443 C CA . TYR A 1 183 ? 8.109 11.075 -3.623 1.00 72.75 183 TYR A CA 1
ATOM 1444 C C . TYR A 1 183 ? 8.148 12.587 -3.662 1.00 72.75 183 TYR A C 1
ATOM 1446 O O . TYR A 1 183 ? 7.159 13.277 -3.915 1.00 72.75 183 TYR A O 1
ATOM 1454 N N . HIS A 1 184 ? 9.343 13.081 -3.389 1.00 65.50 184 HIS A N 1
ATOM 1455 C CA . HIS A 1 184 ? 9.681 14.471 -3.533 1.00 65.50 184 HIS A CA 1
ATOM 1456 C C . HIS A 1 184 ? 10.774 14.574 -4.573 1.00 65.50 184 HIS A C 1
ATOM 1458 O O . HIS A 1 184 ? 11.839 13.973 -4.422 1.00 65.50 184 HIS A O 1
ATOM 1464 N N . GLN A 1 185 ? 10.497 15.343 -5.618 1.00 57.59 185 GLN A N 1
ATOM 1465 C CA . GLN A 1 185 ? 11.537 15.747 -6.538 1.00 57.59 185 GLN A CA 1
ATOM 1466 C C . GLN A 1 185 ? 12.508 16.638 -5.753 1.00 57.59 185 GLN A C 1
ATOM 1468 O O . GLN A 1 185 ? 12.050 17.619 -5.169 1.00 57.59 185 GLN A O 1
ATOM 1473 N N . PRO A 1 186 ? 13.806 16.297 -5.666 1.00 54.22 186 PRO A N 1
ATOM 1474 C CA . PRO A 1 186 ? 14.758 17.171 -5.005 1.00 54.22 186 PRO A CA 1
ATOM 1475 C C . PRO A 1 186 ? 14.764 18.512 -5.740 1.00 54.22 186 PRO A C 1
ATOM 1477 O O . PRO A 1 186 ? 14.903 18.550 -6.967 1.00 54.22 186 PRO A O 1
ATOM 1480 N N . ASP A 1 187 ? 14.586 19.604 -4.998 1.00 51.97 187 ASP A N 1
ATOM 1481 C CA . ASP A 1 187 ? 14.714 20.943 -5.556 1.00 51.97 187 ASP A CA 1
ATOM 1482 C C . ASP A 1 187 ? 16.127 21.106 -6.137 1.00 51.97 187 ASP A C 1
ATOM 1484 O O . ASP A 1 187 ? 17.118 20.640 -5.569 1.00 51.97 187 ASP A O 1
ATOM 1488 N N . ALA A 1 188 ? 16.244 21.799 -7.273 1.00 47.47 188 ALA A N 1
ATOM 1489 C CA . ALA A 1 188 ? 17.525 22.019 -7.949 1.00 47.47 188 ALA A CA 1
ATOM 1490 C C . ALA A 1 188 ? 18.590 22.709 -7.059 1.00 47.47 188 ALA A C 1
ATOM 1492 O O . A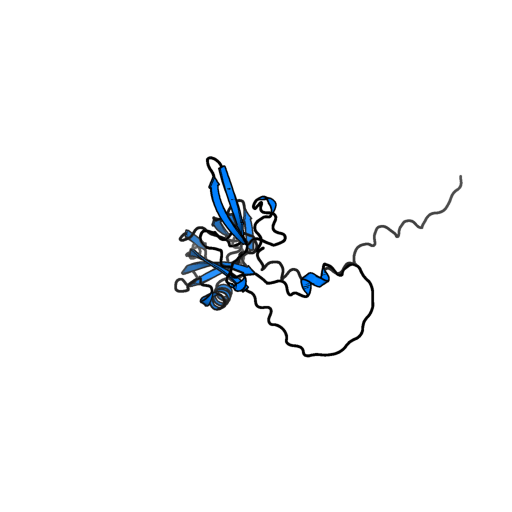LA A 1 188 ? 19.778 22.643 -7.370 1.00 47.47 188 ALA A O 1
ATOM 1493 N N . GLU A 1 189 ? 18.197 23.336 -5.942 1.00 47.00 189 GLU A N 1
ATOM 1494 C CA . GLU A 1 189 ? 19.119 23.920 -4.956 1.00 47.00 189 GLU A CA 1
ATOM 1495 C C . GLU A 1 189 ? 19.768 22.889 -4.006 1.00 47.00 189 GLU A C 1
ATOM 1497 O O . GLU A 1 189 ? 20.895 23.110 -3.546 1.00 47.00 189 GLU A O 1
ATOM 1502 N N . ASP A 1 190 ? 19.136 21.737 -3.758 1.00 45.25 190 ASP A N 1
ATOM 1503 C CA . ASP A 1 190 ? 19.701 20.681 -2.898 1.00 45.25 190 ASP A CA 1
ATOM 1504 C C . ASP A 1 190 ? 20.837 19.918 -3.611 1.00 45.25 190 ASP A C 1
ATOM 1506 O O . ASP A 1 190 ? 21.827 19.524 -2.994 1.00 45.25 190 ASP A O 1
ATOM 1510 N N . LEU A 1 191 ? 20.782 19.812 -4.944 1.00 43.81 191 LEU A N 1
ATOM 1511 C CA . LEU A 1 191 ? 21.849 19.205 -5.758 1.00 43.81 191 LEU A CA 1
ATOM 1512 C C . LEU A 1 191 ? 23.114 20.079 -5.854 1.00 43.81 191 LEU A C 1
ATOM 1514 O O . LEU A 1 191 ? 24.210 19.584 -6.144 1.00 43.81 191 LEU A O 1
ATOM 1518 N N . LEU A 1 192 ? 22.981 21.386 -5.610 1.00 42.66 192 LEU A N 1
ATOM 1519 C CA . LEU A 1 192 ? 24.099 22.332 -5.619 1.00 42.66 192 LEU A CA 1
ATOM 1520 C C . LEU A 1 192 ? 24.767 22.459 -4.246 1.00 42.66 192 LEU A C 1
ATOM 1522 O O . LEU A 1 192 ? 25.944 22.814 -4.177 1.00 42.66 192 LEU A O 1
ATOM 1526 N N . THR A 1 193 ? 24.069 22.142 -3.153 1.00 43.84 193 THR A N 1
ATOM 1527 C CA . THR A 1 193 ? 24.625 22.253 -1.795 1.00 43.84 193 THR A CA 1
ATOM 1528 C C . THR A 1 193 ? 25.464 21.046 -1.374 1.00 43.84 193 THR A C 1
ATOM 1530 O O . THR A 1 193 ? 26.418 21.234 -0.617 1.00 43.84 193 THR A O 1
ATOM 1533 N N . GLU A 1 194 ? 25.231 19.847 -1.921 1.00 44.19 194 GLU A N 1
ATOM 1534 C CA . GLU A 1 194 ? 26.145 18.710 -1.699 1.00 44.19 194 GLU A CA 1
ATOM 1535 C C . GLU A 1 194 ? 27.479 18.873 -2.452 1.00 44.19 194 GLU A C 1
ATOM 1537 O O . GLU A 1 194 ? 28.542 18.543 -1.920 1.00 44.19 194 GLU A O 1
ATOM 1542 N N . ASN A 1 195 ? 27.455 19.499 -3.634 1.00 41.84 195 ASN A N 1
ATOM 1543 C CA . ASN A 1 195 ? 28.652 19.743 -4.449 1.00 41.84 195 ASN A CA 1
ATOM 1544 C C . ASN A 1 195 ? 29.442 21.008 -4.050 1.00 41.84 195 ASN A C 1
ATOM 1546 O O . ASN A 1 195 ? 30.606 21.151 -4.425 1.00 41.84 195 ASN A O 1
ATOM 1550 N N . ALA A 1 196 ? 28.851 21.922 -3.271 1.00 39.62 196 ALA A N 1
ATOM 1551 C CA . ALA A 1 196 ? 29.478 23.187 -2.864 1.00 39.62 196 ALA A CA 1
ATOM 1552 C C . ALA A 1 196 ? 30.177 23.148 -1.490 1.00 39.62 196 ALA A C 1
ATOM 1554 O O . ALA A 1 196 ? 30.649 24.179 -1.007 1.00 39.62 196 ALA A O 1
ATOM 1555 N N . SER A 1 197 ? 30.312 21.976 -0.859 1.00 44.16 197 SER A N 1
ATOM 1556 C CA . SER A 1 197 ? 31.038 21.836 0.416 1.00 44.16 197 SER A CA 1
ATOM 1557 C C . SER A 1 197 ? 32.557 22.084 0.314 1.00 44.16 197 SER A C 1
ATOM 1559 O O . SER A 1 197 ? 33.240 22.127 1.334 1.00 44.16 197 SER A O 1
ATOM 1561 N N . ASN A 1 198 ? 33.081 22.375 -0.885 1.00 45.41 198 ASN A N 1
ATOM 1562 C CA . ASN A 1 198 ? 34.441 22.863 -1.111 1.00 45.41 198 ASN A CA 1
ATOM 1563 C C . ASN A 1 198 ? 34.458 24.159 -1.942 1.00 45.41 198 ASN A C 1
ATOM 1565 O O . ASN A 1 198 ? 34.766 24.122 -3.131 1.00 45.41 198 ASN A O 1
ATOM 1569 N N . ARG A 1 199 ? 34.183 25.315 -1.320 1.00 38.66 199 ARG A N 1
ATOM 1570 C CA . ARG A 1 199 ? 34.984 26.557 -1.456 1.00 38.66 199 ARG A CA 1
ATOM 1571 C C . ARG A 1 199 ? 34.349 27.734 -0.709 1.00 38.66 199 ARG A C 1
ATOM 1573 O O . ARG A 1 199 ? 33.180 28.063 -0.851 1.00 38.66 199 ARG A O 1
ATOM 1580 N N . SER A 1 200 ? 35.194 28.394 0.069 1.00 40.66 200 SER A N 1
ATOM 1581 C CA . SER A 1 200 ? 34.971 29.642 0.795 1.00 40.66 200 SER A CA 1
ATOM 1582 C C . SER A 1 200 ? 34.647 30.838 -0.110 1.00 40.66 200 SER A C 1
ATOM 1584 O O . SER A 1 200 ? 35.425 31.116 -1.021 1.00 40.66 200 SER A O 1
ATOM 1586 N N . SER A 1 201 ? 33.607 31.624 0.206 1.00 31.64 201 SER A N 1
ATOM 1587 C CA . SER A 1 201 ? 33.641 33.108 0.266 1.00 31.64 201 SER A CA 1
ATOM 1588 C C . SER A 1 201 ? 32.274 33.725 0.635 1.00 31.64 201 SER A C 1
ATOM 1590 O O . SER A 1 201 ? 31.221 33.130 0.444 1.00 31.64 201 SER A O 1
ATOM 1592 N N . LYS A 1 202 ? 32.337 34.904 1.268 1.00 35.19 202 LYS A N 1
ATOM 1593 C CA . LYS A 1 202 ? 31.275 35.681 1.946 1.00 35.19 202 LYS A CA 1
ATOM 1594 C C . LYS A 1 202 ? 30.484 36.613 0.977 1.00 35.19 202 LYS A C 1
ATOM 1596 O O . LYS A 1 202 ? 30.825 36.660 -0.198 1.00 35.19 202 LYS A O 1
ATOM 1601 N N . PRO A 1 203 ? 29.428 37.333 1.436 1.00 51.97 203 PRO A N 1
ATOM 1602 C CA . PRO A 1 203 ? 28.163 37.499 0.708 1.00 51.97 203 PRO A CA 1
ATOM 1603 C C . PRO A 1 203 ? 27.949 38.876 0.055 1.00 51.97 203 PRO A C 1
ATOM 1605 O O . PRO A 1 203 ? 28.565 39.861 0.452 1.00 51.97 203 PRO A O 1
ATOM 1608 N N . SER A 1 204 ? 26.956 38.975 -0.839 1.00 29.00 204 SER A N 1
ATOM 1609 C CA . SER A 1 204 ? 26.218 40.218 -1.144 1.00 29.00 204 SER A CA 1
ATOM 1610 C C . SER A 1 204 ? 24.819 39.910 -1.715 1.00 29.00 204 SER A C 1
ATOM 1612 O O . SER A 1 204 ? 24.687 39.194 -2.699 1.00 29.00 204 SER A O 1
ATOM 1614 N N . LYS A 1 205 ? 23.779 40.444 -1.061 1.00 35.16 205 LYS A N 1
ATOM 1615 C CA . LYS A 1 205 ? 22.359 40.556 -1.491 1.00 35.16 205 LYS A CA 1
ATOM 1616 C C . LYS A 1 205 ? 22.176 41.828 -2.369 1.00 35.16 205 LYS A C 1
ATOM 1618 O O . LYS A 1 205 ? 23.143 42.585 -2.419 1.00 35.16 205 LYS A O 1
ATOM 1623 N N . PRO A 1 206 ? 20.985 42.186 -2.930 1.00 48.09 206 PRO A N 1
ATOM 1624 C CA . PRO A 1 206 ? 19.637 41.599 -2.773 1.00 48.09 206 PRO A CA 1
ATOM 1625 C C . PRO A 1 206 ? 18.789 41.460 -4.069 1.00 48.09 206 PRO A C 1
ATOM 1627 O O . PRO A 1 206 ? 18.967 42.183 -5.041 1.00 48.09 206 PRO A O 1
ATOM 1630 N N . GLY A 1 207 ? 17.717 40.660 -3.985 1.00 27.95 207 GLY A N 1
ATOM 1631 C CA . GLY A 1 207 ? 16.419 41.048 -4.559 1.00 27.95 207 GLY A CA 1
ATOM 1632 C C . GLY A 1 207 ? 15.820 40.130 -5.626 1.00 27.95 207 GLY A C 1
ATOM 1633 O O . GLY A 1 207 ? 16.122 40.284 -6.800 1.00 27.95 207 GLY A O 1
ATOM 1634 N N . ARG A 1 208 ? 14.852 39.288 -5.235 1.00 29.19 208 ARG A N 1
ATOM 1635 C CA . ARG A 1 208 ? 13.486 39.277 -5.801 1.00 29.19 208 ARG A CA 1
ATOM 1636 C C . ARG A 1 208 ? 12.621 38.186 -5.160 1.00 29.19 208 ARG A C 1
ATOM 1638 O O . ARG A 1 208 ? 12.943 37.011 -5.207 1.00 29.19 208 ARG A O 1
ATOM 1645 N N . THR A 1 209 ? 11.516 38.654 -4.579 1.00 28.17 209 THR A N 1
ATOM 1646 C CA . THR A 1 209 ? 10.211 37.988 -4.429 1.00 28.17 209 THR A CA 1
ATOM 1647 C C . THR A 1 209 ? 10.187 36.535 -3.955 1.00 28.17 209 THR A C 1
ATOM 1649 O O . THR A 1 209 ? 10.265 35.599 -4.743 1.00 28.17 209 THR A O 1
ATOM 1652 N N . ASN A 1 210 ? 9.895 36.389 -2.660 1.00 38.47 210 ASN A N 1
ATOM 1653 C CA . ASN A 1 210 ? 9.279 35.208 -2.067 1.00 38.47 210 ASN A CA 1
ATOM 1654 C C . ASN A 1 210 ? 8.037 34.789 -2.878 1.00 38.47 210 ASN A C 1
ATOM 1656 O O . ASN A 1 210 ? 6.973 35.395 -2.750 1.00 38.47 210 ASN A O 1
ATOM 1660 N N . LYS A 1 211 ? 8.146 33.719 -3.659 1.00 31.41 211 LYS A N 1
ATOM 1661 C CA . LYS A 1 211 ? 7.047 32.767 -3.805 1.00 31.41 211 LYS A CA 1
ATOM 1662 C C . LYS A 1 211 ? 7.492 31.541 -3.033 1.00 31.41 211 LYS A C 1
ATOM 1664 O O . LYS A 1 211 ? 8.452 30.895 -3.428 1.00 31.41 211 LYS A O 1
ATOM 1669 N N . ALA A 1 212 ? 6.840 31.275 -1.905 1.00 36.88 212 ALA A N 1
ATOM 1670 C CA . ALA A 1 212 ? 6.934 29.978 -1.258 1.00 36.88 212 ALA A CA 1
ATOM 1671 C C . ALA A 1 212 ? 6.461 28.948 -2.290 1.00 36.88 212 ALA A C 1
ATOM 1673 O O . ALA A 1 212 ? 5.264 28.833 -2.554 1.00 36.88 212 ALA A O 1
ATOM 1674 N N . GLN A 1 213 ? 7.414 28.310 -2.965 1.00 39.28 213 GLN A N 1
ATOM 1675 C CA . GLN A 1 213 ? 7.152 27.219 -3.881 1.00 39.28 213 GLN A CA 1
ATOM 1676 C C . GLN A 1 213 ? 6.570 26.109 -3.012 1.00 39.28 213 GLN A C 1
ATOM 1678 O O . GLN A 1 213 ? 7.175 25.673 -2.032 1.00 39.28 213 GLN A O 1
ATOM 1683 N N . LYS A 1 214 ? 5.300 25.797 -3.259 1.00 40.00 214 LYS A N 1
ATOM 1684 C CA . LYS A 1 214 ? 4.588 24.738 -2.557 1.00 40.00 214 LYS A CA 1
ATOM 1685 C C . LYS A 1 214 ? 5.398 23.469 -2.830 1.00 40.00 214 LYS A C 1
ATOM 1687 O O . LYS A 1 214 ? 5.632 23.146 -3.988 1.00 40.00 214 LYS A O 1
ATOM 1692 N N . ASN A 1 215 ? 5.918 22.832 -1.781 1.00 44.66 215 ASN A N 1
ATOM 1693 C CA . ASN A 1 215 ? 6.603 21.547 -1.901 1.00 44.66 215 ASN A CA 1
ATOM 1694 C C . ASN A 1 215 ? 5.564 20.538 -2.398 1.00 44.66 215 ASN A C 1
ATOM 1696 O O . ASN A 1 215 ? 4.822 19.977 -1.591 1.00 44.66 215 ASN A O 1
ATOM 1700 N N . ASP A 1 216 ? 5.451 20.386 -3.714 1.00 54.34 216 ASP A N 1
ATOM 1701 C CA . ASP A 1 216 ? 4.457 19.522 -4.332 1.00 54.34 216 ASP A CA 1
ATOM 1702 C C . ASP A 1 216 ? 4.902 18.074 -4.114 1.00 54.34 216 ASP A C 1
ATOM 1704 O O . ASP A 1 216 ? 5.786 17.545 -4.788 1.00 54.34 216 ASP A O 1
ATOM 1708 N N . ILE A 1 217 ? 4.328 17.447 -3.086 1.00 57.53 217 ILE A N 1
ATOM 1709 C CA . ILE A 1 217 ? 4.432 16.007 -2.859 1.00 57.53 217 ILE A CA 1
ATOM 1710 C C . ILE A 1 217 ? 3.821 15.332 -4.089 1.00 57.53 217 ILE A C 1
ATOM 1712 O O . ILE A 1 217 ? 2.626 15.481 -4.346 1.00 57.53 217 ILE A O 1
ATOM 1716 N N . GLN A 1 218 ? 4.633 14.603 -4.853 1.00 67.75 218 GLN A N 1
ATOM 1717 C CA . GLN A 1 218 ? 4.157 13.827 -5.993 1.00 67.75 218 GLN A CA 1
ATOM 1718 C C . GLN A 1 218 ? 3.841 12.407 -5.526 1.00 67.75 218 GLN A C 1
ATOM 1720 O O . GLN A 1 218 ? 4.609 11.769 -4.799 1.00 67.75 218 GLN A O 1
ATOM 1725 N N . ILE A 1 219 ? 2.672 11.916 -5.920 1.00 64.44 219 ILE A N 1
ATOM 1726 C CA . ILE A 1 219 ? 2.223 10.563 -5.600 1.00 64.44 219 ILE A CA 1
ATOM 1727 C C . ILE A 1 219 ? 2.620 9.674 -6.754 1.00 64.44 219 ILE A C 1
ATOM 1729 O O . ILE A 1 219 ? 2.216 9.906 -7.891 1.00 64.44 219 ILE A O 1
ATOM 1733 N N . LEU A 1 220 ? 3.404 8.656 -6.447 1.00 68.62 220 LEU A N 1
ATOM 1734 C CA . LEU A 1 220 ? 3.946 7.761 -7.458 1.00 68.62 220 LEU A CA 1
ATOM 1735 C C . LEU A 1 220 ? 3.052 6.559 -7.679 1.00 68.62 220 LEU A C 1
ATOM 1737 O O . LEU A 1 220 ? 2.885 6.102 -8.802 1.00 68.62 220 LEU A O 1
ATOM 1741 N N . GLY A 1 221 ? 2.476 6.051 -6.595 1.00 74.19 221 GLY A N 1
ATOM 1742 C CA . GLY A 1 221 ? 1.644 4.867 -6.622 1.00 74.19 221 GLY A CA 1
ATOM 1743 C C . GLY A 1 221 ? 0.694 4.863 -5.443 1.00 74.19 221 GLY A C 1
ATOM 1744 O O . GLY A 1 221 ? 1.062 5.206 -4.320 1.00 74.19 221 GLY A O 1
ATOM 1745 N N . ILE A 1 222 ? -0.545 4.478 -5.711 1.00 84.38 222 ILE A N 1
ATOM 1746 C CA . ILE A 1 222 ? -1.492 4.079 -4.682 1.00 84.38 222 ILE A CA 1
ATOM 1747 C C . ILE A 1 222 ? -2.230 2.851 -5.191 1.00 84.38 222 ILE A C 1
ATOM 1749 O O . ILE A 1 222 ? -2.827 2.885 -6.265 1.00 84.38 222 ILE A O 1
ATOM 1753 N N . ASP A 1 223 ? -2.209 1.789 -4.396 1.00 85.62 223 ASP A N 1
ATOM 1754 C CA . ASP A 1 223 ? -2.875 0.537 -4.726 1.00 85.62 223 ASP A CA 1
ATOM 1755 C C . ASP A 1 223 ? -3.836 0.112 -3.624 1.00 85.62 223 ASP A C 1
ATOM 1757 O O . ASP A 1 223 ? -3.541 0.221 -2.434 1.00 85.62 223 ASP A O 1
ATOM 1761 N N . THR A 1 224 ? -4.995 -0.408 -4.037 1.00 89.81 224 THR A N 1
ATOM 1762 C CA . THR A 1 224 ? -5.917 -1.092 -3.123 1.00 89.81 224 THR A CA 1
ATOM 1763 C C . THR A 1 224 ? -5.385 -2.496 -2.861 1.00 89.81 224 THR A C 1
ATOM 1765 O O . THR A 1 224 ? -5.255 -3.297 -3.789 1.00 89.81 224 THR A O 1
ATOM 1768 N N . ILE A 1 225 ? -5.110 -2.812 -1.599 1.00 91.62 225 ILE A N 1
ATOM 1769 C CA . ILE A 1 225 ? -4.498 -4.089 -1.200 1.00 91.62 225 ILE A CA 1
ATOM 1770 C C . ILE A 1 225 ? -5.566 -5.112 -0.842 1.00 91.62 225 ILE A C 1
ATOM 1772 O O . ILE A 1 225 ? -5.448 -6.299 -1.152 1.00 91.62 225 ILE A O 1
ATOM 1776 N N . GLY A 1 226 ? -6.641 -4.657 -0.204 1.00 93.00 226 GLY A N 1
ATOM 1777 C CA . GLY A 1 226 ? -7.702 -5.544 0.232 1.00 93.00 226 GLY A CA 1
ATOM 1778 C C . GLY A 1 226 ? -8.596 -4.947 1.305 1.00 93.00 226 GLY A C 1
ATOM 1779 O O . GLY A 1 226 ? -8.653 -3.731 1.492 1.00 93.00 226 GLY A O 1
ATOM 1780 N N . THR A 1 227 ? -9.292 -5.836 2.007 1.00 95.62 227 THR A N 1
ATOM 1781 C CA . THR A 1 227 ? -10.264 -5.490 3.049 1.00 95.62 227 THR A CA 1
ATOM 1782 C C . THR A 1 227 ? -9.679 -5.757 4.431 1.00 95.62 227 THR A C 1
ATOM 1784 O O . THR A 1 227 ? -9.130 -6.833 4.681 1.00 95.62 227 THR A O 1
ATOM 1787 N N . LEU A 1 228 ? -9.833 -4.795 5.337 1.00 96.50 228 LEU A N 1
ATOM 1788 C CA . LEU A 1 228 ? -9.509 -4.904 6.754 1.00 96.50 228 LEU A CA 1
ATOM 1789 C C . LEU A 1 228 ? -10.804 -5.010 7.567 1.00 96.50 228 LEU A C 1
ATOM 1791 O O . LEU A 1 228 ? -11.619 -4.090 7.588 1.00 96.50 228 LEU A O 1
ATOM 1795 N N . TYR A 1 229 ? -10.975 -6.137 8.247 1.00 96.44 229 TYR A N 1
ATOM 1796 C CA . TYR A 1 229 ? -12.060 -6.389 9.185 1.00 96.44 229 TYR A CA 1
ATOM 1797 C C . TYR A 1 229 ? -11.618 -5.975 10.590 1.00 96.44 229 TYR A C 1
ATOM 1799 O O . TYR A 1 229 ? -10.678 -6.547 11.140 1.00 96.44 229 TYR A O 1
ATOM 1807 N N . VAL A 1 230 ? -12.302 -4.997 11.179 1.00 95.06 230 VAL A N 1
ATOM 1808 C CA . VAL A 1 230 ? -12.111 -4.593 12.575 1.00 95.06 230 VAL A CA 1
ATOM 1809 C C . VAL A 1 230 ? -13.198 -5.263 13.406 1.00 95.06 230 VAL A C 1
ATOM 1811 O O . VAL A 1 230 ? -14.369 -4.889 13.354 1.00 95.06 230 VAL A O 1
ATOM 1814 N N . LEU A 1 231 ? -12.814 -6.300 14.138 1.00 93.00 231 LEU A N 1
ATOM 1815 C CA . LEU A 1 231 ? -13.696 -7.111 14.968 1.00 93.00 231 LEU A CA 1
ATOM 1816 C C . LEU A 1 231 ? -13.957 -6.413 16.309 1.00 93.00 231 LEU A C 1
ATOM 1818 O O . LEU A 1 231 ? -13.053 -5.775 16.848 1.00 93.00 231 LEU A O 1
ATOM 1822 N N . PRO A 1 232 ? -15.154 -6.537 16.902 1.00 90.56 232 PRO A N 1
ATOM 1823 C CA . PRO A 1 232 ? -15.386 -6.043 18.253 1.00 90.56 232 PRO A CA 1
ATOM 1824 C C . PRO A 1 232 ? -14.469 -6.760 19.245 1.00 90.56 232 PRO A C 1
ATOM 1826 O O . PRO A 1 232 ? -14.070 -7.908 19.028 1.00 90.56 232 PRO A O 1
ATOM 1829 N N . LEU A 1 233 ? -14.149 -6.093 20.352 1.00 86.19 233 LEU A N 1
ATOM 1830 C CA . LEU A 1 233 ? -13.353 -6.726 21.394 1.00 86.19 233 LEU A CA 1
ATOM 1831 C C . LEU A 1 233 ? -14.076 -7.947 21.962 1.00 86.19 233 LEU A C 1
ATOM 1833 O O . LEU A 1 233 ? -15.285 -7.871 22.207 1.00 86.19 233 LEU A O 1
ATOM 1837 N N . PRO A 1 234 ? -13.358 -9.060 22.193 1.00 78.31 234 PRO A N 1
ATOM 1838 C CA . PRO A 1 234 ? -13.946 -10.209 22.850 1.00 78.31 234 PRO A CA 1
ATOM 1839 C C . PRO A 1 234 ? -14.439 -9.770 24.228 1.00 78.31 234 PRO A C 1
ATOM 1841 O O . PRO A 1 234 ? -13.685 -9.222 25.034 1.00 78.31 234 PRO A O 1
ATOM 1844 N N . SER A 1 235 ? -15.728 -9.976 24.482 1.00 73.25 235 SER A N 1
ATOM 1845 C CA . SER A 1 235 ? -16.318 -9.753 25.795 1.00 73.25 235 SER A CA 1
ATOM 1846 C C . SER A 1 235 ? -15.618 -10.702 26.763 1.00 73.25 235 SER A C 1
ATOM 1848 O O . SER A 1 235 ? -15.667 -11.917 26.562 1.00 73.25 235 SER A O 1
ATOM 1850 N N . GLY A 1 236 ? -14.933 -10.164 27.774 1.00 64.56 236 GLY A N 1
ATOM 1851 C CA . GLY A 1 236 ? -14.420 -10.984 28.867 1.00 64.56 236 GLY A CA 1
ATOM 1852 C C . GLY A 1 236 ? -15.590 -11.748 29.479 1.00 64.56 236 GLY A C 1
ATOM 1853 O O . GLY A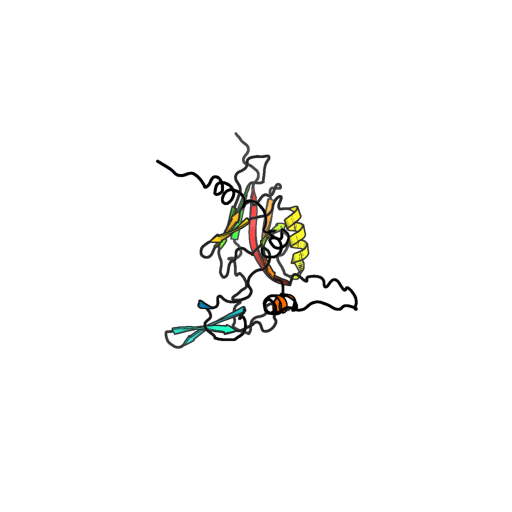 1 236 ? -16.564 -11.125 29.902 1.00 64.56 236 GLY A O 1
ATOM 1854 N N . LYS A 1 237 ? -15.530 -13.078 29.426 1.00 42.75 237 LYS A N 1
ATOM 1855 C CA . LYS A 1 237 ? -16.401 -13.946 30.217 1.00 42.75 237 LYS A CA 1
ATOM 1856 C C . LYS A 1 237 ? -15.852 -14.054 31.628 1.00 42.75 237 LYS A C 1
ATOM 1858 O O . LYS A 1 237 ? -14.608 -14.110 31.747 1.00 42.75 237 LYS A O 1
#

Sequence (237 aa):
MCFSRTCCLQKAQEEKVASGTKKRGNEKKSKLFCPMDCVREKCHNQLSHPTQCYKLEQRGSQIQKICEPFVDLHRGTCPSDFHHCAIAEPERNKKYSIFASGGRGQTPQFITIRGYNLHECLQLLVVNKGSTCSPSTIEKNILESEGILLEPVFTKLLHNEILLENIKINNPGEYNICLAQFYHQPDAEDLLTENASNRSSKPSKPGRTNKAQKNDIQILGIDTIGTLYVLPLPSGK

Radius of gyration: 25.29 Å; chains: 1; bounding box: 80×61×72 Å

Organism: Plasmodium fragile (NCBI:txid5857)